Protein 6EOA (pdb70)

Foldseek 3Di:
DLAAEEEEEEEQFLQLLCVLLLQLLQLLPDRYHYEYEYEPNSCVNDDLVSNLVSNCVSVVHDDDDDDCSNPHDHDWQVVQPVVDDGVLVVVQVRHQEYEYVAQELVNLVCLLVLNQPISVSVNLNPHDPNYAYEYWFAYQLVSCVDPVNVVSVCSCCPVVVHHYPAAPDVGHHTDPSVVVNVVVVVVSVVVSD

Sequence (193 aa):
DGIFRVVLITSGSVASIKAPDIVGALVKSPNIDVQVVATKASTYFYSQEDVDNSVRSALNLPDGQTGEHFGVRVWTDEDEWSGEPILHIELRRWADLVVIAPCSADLLAKIAGGICDSLATSLLRALGPSTPVIVCPAMNTYMYQHRLTTRHLAVVQEDLGYLVSGPQGGPGKMTDWRDIVSLIEGFATMHQD

InterPro domains:
  IPR003382 Flavoprotein [PF02441] (36-229)
  IPR036551 Flavin prenyltransferase-like [G3DSA:3.40.50.1950] (20-240)
  IPR036551 Flavin prenyltransferase-like [SSF52507] (35-233)

Structure (mmCIF, N/CA/C/O backbone):
data_6EOA
#
_entry.id   6EOA
#
_cell.length_a   88.194
_cell.length_b   88.194
_cell.length_c   165.774
_cell.angle_alpha   90.00
_cell.angle_beta   90.00
_cell.angle_gamma   120.00
#
_symmetry.space_group_name_H-M   'H 3 2'
#
loop_
_entity.id
_entity.type
_entity.pdbx_description
1 polymer 'Phosphopantothenoylcysteine decarboxylase'
2 non-polymer 'FLAVIN MONONUCLEOTIDE'
3 water water
#
loop_
_atom_site.group_PDB
_atom_site.id
_atom_site.type_symbol
_atom_site.label_atom_id
_atom_site.label_alt_id
_atom_site.label_comp_id
_atom_site.label_asym_id
_atom_site.label_entity_id
_atom_site.label_seq_id
_atom_site.pdbx_PDB_ins_code
_atom_site.Cartn_x
_atom_site.Cartn_y
_atom_site.Cartn_z
_atom_site.occupancy
_atom_site.B_iso_or_equiv
_atom_site.auth_seq_id
_atom_site.auth_comp_id
_atom_site.auth_asym_id
_atom_site.auth_atom_id
_atom_site.pdbx_PDB_model_num
ATOM 1 N N . ASP A 1 32 ? -20.396 -7.079 11.955 1.00 108.80 32 ASP A N 1
ATOM 2 C CA . ASP A 1 32 ? -21.498 -6.746 12.851 1.00 106.16 32 ASP A CA 1
ATOM 3 C C . ASP A 1 32 ? -22.830 -7.177 12.236 1.00 104.99 32 ASP A C 1
ATOM 4 O O . ASP A 1 32 ? -23.262 -6.629 11.222 1.00 104.63 32 ASP A O 1
ATOM 9 N N . GLY A 1 33 ? -23.477 -8.161 12.856 1.00 104.10 33 GLY A N 1
ATOM 10 C CA . GLY A 1 33 ? -24.715 -8.711 12.331 1.00 101.76 33 GLY A CA 1
ATOM 11 C C . GLY A 1 33 ? -25.966 -8.124 12.960 1.00 96.15 33 GLY A C 1
ATOM 12 O O . GLY A 1 33 ? -26.960 -8.824 13.160 1.00 97.66 33 GLY A O 1
ATOM 13 N N . ILE A 1 34 ? -25.925 -6.834 13.269 1.00 88.26 34 ILE A N 1
ATOM 14 C CA . ILE A 1 34 ? -27.058 -6.179 13.912 1.00 81.45 34 ILE A CA 1
ATOM 15 C C . ILE A 1 34 ? -27.664 -5.104 13.017 1.00 78.93 34 ILE A C 1
ATOM 16 O O . ILE A 1 34 ? -26.951 -4.270 12.458 1.00 78.30 34 ILE A O 1
ATOM 21 N N . PHE A 1 35 ? -28.986 -5.146 12.875 1.00 77.03 35 PHE A N 1
ATOM 22 C CA . PHE A 1 35 ? -29.720 -4.145 12.112 1.00 74.62 35 PHE A CA 1
ATOM 23 C C . PHE A 1 35 ? -30.364 -3.161 13.073 1.00 72.66 35 PHE A C 1
ATOM 24 O O . PHE A 1 35 ? -31.045 -3.564 14.016 1.00 71.85 35 PHE A O 1
ATOM 32 N N . ARG A 1 36 ? -30.149 -1.872 12.835 1.00 70.74 36 ARG A N 1
ATOM 33 C CA . ARG A 1 36 ? -30.563 -0.849 13.787 1.00 69.49 36 ARG A CA 1
ATOM 34 C C . ARG A 1 36 ? -31.678 0.034 13.235 1.00 69.36 36 ARG A C 1
ATOM 35 O O . ARG A 1 36 ? -31.517 0.701 12.211 1.00 67.46 36 ARG A O 1
ATOM 43 N N . VAL A 1 37 ? -32.812 0.022 13.929 1.00 66.41 37 VAL A N 1
ATOM 44 C CA . VAL A 1 37 ? -33.988 0.765 13.505 1.00 65.16 37 VAL A CA 1
ATOM 45 C C . VAL A 1 37 ? -34.318 1.861 14.500 1.00 61.89 37 VAL A C 1
ATOM 46 O O . VAL A 1 37 ? -34.406 1.611 15.700 1.00 59.02 37 VAL A O 1
ATOM 50 N N . VAL A 1 38 ? -34.489 3.078 13.998 1.00 61.41 38 VAL A N 1
ATOM 51 C CA . VAL A 1 38 ? -35.046 4.150 14.804 1.00 58.45 38 VAL A CA 1
ATOM 52 C C . VAL A 1 38 ? -36.528 4.290 14.485 1.00 60.03 38 VAL A C 1
ATOM 53 O O . VAL A 1 38 ? -36.908 4.533 13.339 1.00 63.26 38 VAL A O 1
ATOM 57 N N . LEU A 1 39 ? -37.367 4.115 15.498 1.00 58.93 39 LEU A N 1
ATOM 58 C CA . LEU A 1 39 ? -38.801 4.303 15.326 1.00 57.37 39 LEU A CA 1
ATOM 59 C C . LEU A 1 39 ? -39.211 5.708 15.762 1.00 57.86 39 LEU A C 1
ATOM 60 O O . LEU A 1 39 ? -39.007 6.091 16.912 1.00 56.28 39 LEU A O 1
ATOM 65 N N . ILE A 1 40 ? -39.768 6.482 14.836 1.00 57.12 40 ILE A N 1
ATOM 66 C CA . ILE A 1 40 ? -40.309 7.789 15.181 1.00 54.28 40 ILE A CA 1
ATOM 67 C C . ILE A 1 40 ? -41.819 7.685 15.311 1.00 56.03 40 ILE A C 1
ATOM 68 O O . ILE A 1 40 ? -42.504 7.274 14.373 1.00 58.08 40 ILE A O 1
ATOM 73 N N . THR A 1 41 ? -42.331 8.035 16.487 1.00 57.28 41 THR A N 1
ATOM 74 C CA . THR A 1 41 ? -43.768 8.014 16.739 1.00 57.84 41 THR A CA 1
ATOM 75 C C . THR A 1 41 ? -44.270 9.442 16.886 1.00 57.37 41 THR A C 1
ATOM 76 O O . THR A 1 41 ? -43.649 10.255 17.571 1.00 57.12 41 THR A O 1
ATOM 80 N N . SER A 1 42 ? -45.383 9.753 16.228 1.00 55.41 42 SER A N 1
ATOM 81 C CA . SER A 1 42 ? -45.931 11.104 16.268 1.00 55.70 42 SER A CA 1
ATOM 82 C C . SER A 1 42 ? -47.349 11.106 16.835 1.00 55.11 42 SER A C 1
ATOM 83 O O . SER A 1 42 ? -47.870 10.063 17.231 1.00 55.88 42 SER A O 1
ATOM 86 N N . GLY A 1 43 ? -47.965 12.283 16.870 1.00 53.44 43 GLY A N 1
ATOM 87 C CA . GLY A 1 43 ? -49.230 12.468 17.559 1.00 54.90 43 GLY A CA 1
ATOM 88 C C . GLY A 1 43 ? -50.473 11.944 16.867 1.00 59.49 43 GLY A C 1
ATOM 89 O O . GLY A 1 43 ? -51.451 12.673 16.697 1.00 63.53 43 GLY A O 1
ATOM 90 N N . SER A 1 44 ? -50.438 10.677 16.473 1.00 64.31 44 SER A N 1
ATOM 91 C CA . SER A 1 44 ? -51.620 10.002 15.957 1.00 65.62 44 SER A CA 1
ATOM 92 C C . SER A 1 44 ? -52.097 8.963 16.967 1.00 64.56 44 SER A C 1
ATOM 93 O O . SER A 1 44 ? -51.313 8.496 17.796 1.00 60.87 44 SER A O 1
ATOM 96 N N . VAL A 1 45 ? -53.374 8.594 16.901 1.00 68.46 45 VAL A N 1
ATOM 97 C CA . VAL A 1 45 ? -53.916 7.601 17.825 1.00 68.27 45 VAL A CA 1
ATOM 98 C C . VAL A 1 45 ? -53.222 6.258 17.631 1.00 66.95 45 VAL A C 1
ATOM 99 O O . VAL A 1 45 ? -53.170 5.433 18.545 1.00 67.57 45 VAL A O 1
ATOM 103 N N . ALA A 1 46 ? -52.663 6.057 16.442 1.00 66.20 46 ALA A N 1
ATOM 104 C CA . ALA A 1 46 ? -51.986 4.809 16.114 1.00 67.08 46 ALA A CA 1
ATOM 105 C C . ALA A 1 46 ? -50.703 4.628 16.933 1.00 65.44 46 ALA A C 1
ATOM 106 O O . ALA A 1 46 ? -50.109 3.548 16.930 1.00 65.06 46 ALA A O 1
ATOM 108 N N . SER A 1 47 ? -50.287 5.677 17.644 1.00 61.23 47 SER A N 1
ATOM 109 C CA . SER A 1 47 ? -49.131 5.593 18.537 1.00 59.73 47 SER A CA 1
ATOM 110 C C . SER A 1 47 ? -49.359 4.590 19.668 1.00 61.93 47 SER A C 1
ATOM 111 O O . SER A 1 47 ? -48.412 4.166 20.328 1.00 60.44 47 SER A O 1
ATOM 114 N N . ILE A 1 48 ? -50.618 4.228 19.896 1.00 61.95 48 ILE A N 1
ATOM 115 C CA . ILE A 1 48 ? -50.965 3.210 20.882 1.00 62.18 48 ILE A CA 1
ATOM 116 C C . ILE A 1 48 ? -50.318 1.866 20.520 1.00 64.04 48 ILE A C 1
ATOM 117 O O . ILE A 1 48 ? -49.992 1.061 21.396 1.00 64.88 48 ILE A O 1
ATOM 122 N N . LYS A 1 49 ? -50.106 1.643 19.227 1.00 63.31 49 LYS A N 1
ATOM 123 C CA . LYS A 1 49 ? -49.484 0.409 18.754 1.00 64.20 49 LYS A CA 1
ATOM 124 C C . LYS A 1 49 ? -47.955 0.476 18.710 1.00 62.66 49 LYS A C 1
ATOM 125 O O . LYS A 1 49 ? -47.298 -0.503 18.352 1.00 65.92 49 LYS A O 1
ATOM 131 N N . ALA A 1 50 ? -47.391 1.626 19.067 1.00 58.83 50 ALA A N 1
ATOM 132 C CA . ALA A 1 50 ? -45.934 1.776 19.111 1.00 55.38 50 ALA A CA 1
ATOM 133 C C . ALA A 1 50 ? -45.263 0.782 20.075 1.00 57.40 50 ALA A C 1
ATOM 134 O O . ALA A 1 50 ? -44.224 0.211 19.733 1.00 60.56 50 ALA A O 1
ATOM 136 N N . PRO A 1 51 ? -45.842 0.563 21.278 1.00 55.11 51 PRO A N 1
ATOM 137 C CA . PRO A 1 51 ? -45.249 -0.469 22.140 1.00 57.28 51 PRO A CA 1
ATOM 138 C C . PRO A 1 51 ? -45.269 -1.882 21.541 1.00 60.40 51 PRO A C 1
ATOM 139 O O . PRO A 1 51 ? -44.344 -2.651 21.803 1.00 61.26 51 PRO A O 1
ATOM 143 N N . ASP A 1 52 ? -46.293 -2.217 20.759 1.00 61.61 52 ASP A N 1
ATOM 144 C CA . ASP A 1 52 ? -46.361 -3.532 20.120 1.00 66.60 52 ASP A CA 1
ATOM 145 C C . ASP A 1 52 ? -45.260 -3.700 19.074 1.00 66.86 52 ASP A C 1
ATOM 146 O O . ASP A 1 52 ? -44.699 -4.786 18.912 1.00 69.85 52 ASP A O 1
ATOM 151 N N . ILE A 1 53 ? -44.963 -2.619 18.361 1.00 65.14 53 ILE A N 1
ATOM 152 C CA . ILE A 1 53 ? -43.902 -2.620 17.362 1.00 63.60 53 ILE A CA 1
ATOM 153 C C . ILE A 1 53 ? -42.541 -2.810 18.026 1.00 62.60 53 ILE A C 1
ATOM 154 O O . ILE A 1 53 ? -41.746 -3.653 17.607 1.00 65.53 53 ILE A O 1
ATOM 159 N N . VAL A 1 54 ? -42.287 -2.029 19.071 1.00 60.69 54 VAL A N 1
ATOM 160 C CA . VAL A 1 54 ? -41.027 -2.102 19.798 1.00 60.44 54 VAL A CA 1
ATOM 161 C C . VAL A 1 54 ? -40.818 -3.494 20.387 1.00 63.97 54 VAL A C 1
ATOM 162 O O . VAL A 1 54 ? -39.725 -4.056 20.301 1.00 64.99 54 VAL A O 1
ATOM 166 N N . GLY A 1 55 ? -41.878 -4.050 20.966 1.00 63.05 55 GLY A N 1
ATOM 167 C CA . GLY A 1 55 ? -41.823 -5.383 21.533 1.00 65.46 55 GLY A CA 1
ATOM 168 C C . GLY A 1 55 ? -41.459 -6.417 20.489 1.00 68.31 55 GLY A C 1
ATOM 169 O O . GLY A 1 55 ? -40.691 -7.339 20.762 1.00 69.48 55 GLY A O 1
ATOM 170 N N . ALA A 1 56 ? -42.000 -6.255 19.284 1.00 70.36 56 ALA A N 1
ATOM 171 C CA . ALA A 1 56 ? -41.734 -7.187 18.189 1.00 72.94 56 ALA A CA 1
ATOM 172 C C . ALA A 1 56 ? -40.313 -7.044 17.650 1.00 71.28 56 ALA A C 1
ATOM 173 O O . ALA A 1 56 ? -39.686 -8.030 17.265 1.00 73.58 56 ALA A O 1
ATOM 175 N N . LEU A 1 57 ? -39.814 -5.812 17.610 1.00 65.98 57 LEU A N 1
ATOM 176 C CA . LEU A 1 57 ? -38.467 -5.558 17.117 1.00 66.43 57 LEU A CA 1
ATOM 177 C C . LEU A 1 57 ? -37.412 -6.035 18.111 1.00 66.22 57 LEU A C 1
ATOM 178 O O . LEU A 1 57 ? -36.374 -6.556 17.710 1.00 68.14 57 LEU A O 1
ATOM 183 N N . VAL A 1 58 ? -37.678 -5.859 19.405 1.00 66.51 58 VAL A N 1
ATOM 184 C CA . VAL A 1 58 ? -36.775 -6.355 20.444 1.00 67.59 58 VAL A CA 1
ATOM 185 C C . VAL A 1 58 ? -36.614 -7.870 20.344 1.00 69.91 58 VAL A C 1
ATOM 186 O O . VAL A 1 58 ? -35.494 -8.388 20.317 1.00 68.45 58 VAL A O 1
ATOM 190 N N . LYS A 1 59 ? -37.742 -8.571 20.276 1.00 72.03 59 LYS A N 1
ATOM 191 C CA . LYS A 1 59 ? -37.754 -10.029 20.223 1.00 76.58 59 LYS A CA 1
ATOM 192 C C . LYS A 1 59 ? -37.059 -10.555 18.971 1.00 78.25 59 LYS A C 1
ATOM 193 O O . LYS A 1 59 ? -36.481 -11.643 18.987 1.00 79.82 59 LYS A O 1
ATOM 199 N N . SER A 1 60 ? -37.121 -9.781 17.889 1.00 77.96 60 SER A N 1
ATOM 200 C CA . SER A 1 60 ? -36.457 -10.154 16.645 1.00 79.05 60 SER A CA 1
ATOM 201 C C . SER A 1 60 ? -34.952 -10.247 16.880 1.00 79.46 60 SER A C 1
ATOM 202 O O . SER A 1 60 ? -34.337 -9.294 17.351 1.00 77.14 60 SER A O 1
ATOM 205 N N . PRO A 1 61 ? -34.360 -11.406 16.553 1.00 83.86 61 PRO A N 1
ATOM 206 C CA . PRO A 1 61 ? -32.991 -11.793 16.929 1.00 85.58 61 PRO A CA 1
ATOM 207 C C . PRO A 1 61 ? -31.876 -10.793 16.582 1.00 83.18 61 PRO A C 1
ATOM 208 O O . PRO A 1 61 ? -31.070 -10.484 17.461 1.00 82.31 61 PRO A O 1
ATOM 212 N N . ASN A 1 62 ? -31.817 -10.309 15.344 1.00 82.31 62 ASN A N 1
ATOM 213 C CA . ASN A 1 62 ? -30.699 -9.465 14.916 1.00 80.97 62 ASN A CA 1
ATOM 214 C C . ASN A 1 62 ? -31.090 -8.017 14.656 1.00 78.55 62 ASN A C 1
ATOM 215 O O . ASN A 1 62 ? -30.485 -7.343 13.821 1.00 79.88 62 ASN A O 1
ATOM 220 N N . ILE A 1 63 ? -32.101 -7.543 15.375 1.00 72.41 63 ILE A N 1
ATOM 221 C CA . ILE A 1 63 ? -32.579 -6.179 15.211 1.00 67.73 63 ILE A CA 1
ATOM 222 C C . ILE A 1 63 ? -32.614 -5.454 16.550 1.00 66.24 63 ILE A C 1
ATOM 223 O O . ILE A 1 63 ? -33.127 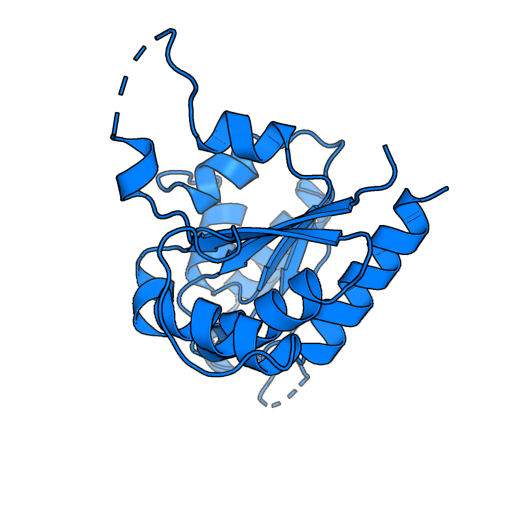-5.983 17.538 1.00 64.06 63 ILE A O 1
ATOM 228 N N . ASP A 1 64 ? -32.059 -4.246 16.578 1.00 64.64 64 ASP A N 1
ATOM 229 C CA . ASP A 1 64 ? -32.188 -3.365 17.734 1.00 63.99 64 ASP A CA 1
ATOM 230 C C . ASP A 1 64 ? -33.057 -2.170 17.372 1.00 65.22 64 ASP A C 1
ATOM 231 O O . ASP A 1 64 ? -33.119 -1.766 16.210 1.00 64.95 64 ASP A O 1
ATOM 236 N N . VAL A 1 65 ? -33.729 -1.603 18.367 1.00 65.62 65 VAL A N 1
ATOM 237 C CA . VAL A 1 65 ? -34.619 -0.482 18.115 1.00 63.59 65 VAL A CA 1
ATOM 238 C C . VAL A 1 65 ? -34.411 0.648 19.116 1.00 61.79 65 VAL A C 1
ATOM 239 O O . VAL A 1 65 ? -34.244 0.418 20.315 1.00 61.22 65 VAL A O 1
ATOM 243 N N . GLN A 1 66 ? -34.387 1.872 18.601 1.00 58.45 66 GLN A N 1
ATOM 244 C CA . GLN A 1 66 ? -34.449 3.055 19.440 1.00 59.33 66 GLN A CA 1
ATOM 245 C C . GLN A 1 66 ? -35.685 3.854 19.045 1.00 57.18 66 GLN A C 1
ATOM 246 O O . GLN A 1 66 ? -36.103 3.834 17.887 1.00 56.80 66 GLN A O 1
ATOM 252 N N . VAL A 1 67 ? -36.276 4.546 20.010 1.00 55.04 67 VAL A N 1
ATOM 253 C CA . VAL A 1 67 ? -37.547 5.219 19.784 1.00 53.91 67 VAL A CA 1
ATOM 254 C C . VAL A 1 67 ? -37.440 6.729 19.965 1.00 54.84 67 VAL A C 1
ATOM 255 O O . VAL A 1 67 ? -36.897 7.206 20.961 1.00 55.45 67 VAL A O 1
ATOM 259 N N . VAL A 1 68 ? -37.962 7.471 18.994 1.00 54.25 68 VAL A N 1
ATOM 260 C CA . VAL A 1 68 ? -38.085 8.920 19.108 1.00 51.94 68 VAL A CA 1
ATOM 261 C C . VAL A 1 68 ? -39.553 9.313 19.137 1.00 51.60 68 VAL A C 1
ATOM 262 O O . VAL A 1 68 ? -40.302 9.013 18.208 1.00 55.83 68 VAL A O 1
ATOM 266 N N . ALA A 1 69 ? -39.967 9.975 20.210 1.00 52.42 69 ALA A N 1
ATOM 267 C CA . ALA A 1 69 ? -41.362 10.356 20.370 1.00 51.12 69 ALA A CA 1
ATOM 268 C C . ALA A 1 69 ? -41.526 11.866 20.303 1.00 52.19 69 ALA A C 1
ATOM 269 O O . ALA A 1 69 ? -40.851 12.602 21.015 1.00 53.60 69 ALA A O 1
ATOM 271 N N . THR A 1 70 ? -42.417 12.326 19.434 1.00 51.85 70 THR A N 1
ATOM 272 C CA . THR A 1 70 ? -42.807 13.724 19.445 1.00 52.94 70 THR A CA 1
ATOM 273 C C . THR A 1 70 ? -43.612 13.955 20.716 1.00 56.68 70 THR A C 1
ATOM 274 O O . THR A 1 70 ? -44.083 12.993 21.332 1.00 58.19 70 THR A O 1
ATOM 278 N N . LYS A 1 71 ? -43.766 15.210 21.124 1.00 54.71 71 LYS A N 1
ATOM 279 C CA . LYS A 1 71 ? -44.460 15.486 22.378 1.00 55.31 71 LYS A CA 1
ATOM 280 C C . LYS A 1 71 ? -45.891 14.957 22.341 1.00 52.74 71 LYS A C 1
ATOM 281 O O . LYS A 1 71 ? -46.374 14.386 23.314 1.00 54.10 71 LYS A O 1
ATOM 287 N N . ALA A 1 72 ? -46.559 15.143 21.210 1.00 50.03 72 ALA A N 1
ATOM 288 C CA . ALA A 1 72 ? -47.935 14.686 21.056 1.00 54.45 72 ALA A CA 1
ATOM 289 C C . ALA A 1 72 ? -48.063 13.162 21.179 1.00 52.16 72 ALA A C 1
ATOM 290 O O . ALA A 1 72 ? -49.044 12.665 21.724 1.00 52.03 72 ALA A O 1
ATOM 292 N N . SER A 1 73 ? -47.075 12.424 20.677 1.00 49.83 73 SER A N 1
ATOM 293 C CA . SER A 1 73 ? -47.150 10.967 20.693 1.00 53.14 73 SER A CA 1
ATOM 294 C C . SER A 1 73 ? -47.050 10.422 22.111 1.00 53.11 73 SER A C 1
ATOM 295 O O . SER A 1 73 ? -47.545 9.330 22.402 1.00 52.78 73 SER A O 1
ATOM 298 N N . THR A 1 74 ? -46.420 11.188 22.998 1.00 50.11 74 THR A N 1
ATOM 299 C CA . THR A 1 74 ? -46.255 10.759 24.384 1.00 52.97 74 THR A CA 1
ATOM 300 C C . THR A 1 74 ? -47.581 10.747 25.140 1.00 54.94 74 THR A C 1
ATOM 301 O O . THR A 1 74 ? -47.664 10.217 26.245 1.00 58.10 74 THR A O 1
ATOM 305 N N . TYR A 1 75 ? -48.613 11.343 24.547 1.00 56.05 75 TYR A N 1
ATOM 306 C CA . TYR A 1 75 ? -49.953 11.309 25.125 1.00 59.29 75 TYR A CA 1
ATOM 307 C C . TYR A 1 75 ? -50.644 9.968 24.896 1.00 64.20 75 TYR A C 1
ATOM 308 O O . TYR A 1 75 ? -51.618 9.647 25.573 1.00 68.17 75 TYR A O 1
ATOM 317 N N . PHE A 1 76 ? -50.147 9.188 23.940 1.00 63.78 76 PHE A N 1
ATOM 318 C CA . PHE A 1 76 ? -50.828 7.957 23.554 1.00 61.81 76 PHE A CA 1
ATOM 319 C C . PHE A 1 76 ? -50.172 6.714 24.150 1.00 64.41 76 PHE A C 1
ATOM 320 O O . PHE A 1 76 ? -50.770 5.638 24.156 1.00 65.52 76 PHE A O 1
ATOM 328 N N . TYR A 1 77 ? -48.950 6.860 24.657 1.00 62.04 77 TYR A N 1
ATOM 329 C CA . TYR A 1 77 ? -48.263 5.750 25.315 1.00 58.60 77 TYR A CA 1
ATOM 330 C C . TYR A 1 77 ? -47.121 6.242 26.200 1.00 60.16 77 TYR A C 1
ATOM 331 O O . TYR A 1 77 ? -46.611 7.349 26.021 1.00 58.01 77 TYR A O 1
ATOM 340 N N . SER A 1 78 ? -46.729 5.408 27.156 1.00 60.88 78 SER A N 1
ATOM 341 C CA . SER A 1 78 ? -45.658 5.741 28.088 1.00 59.97 78 SER A CA 1
ATOM 342 C C . SER A 1 78 ? -44.475 4.789 27.944 1.00 60.31 78 SER A C 1
ATOM 343 O O . SER A 1 78 ? -44.544 3.800 27.211 1.00 62.09 78 SER A O 1
ATOM 346 N N . GLN A 1 79 ? -43.392 5.088 28.652 1.00 61.12 79 GLN A N 1
ATOM 347 C CA . GLN A 1 79 ? -42.213 4.234 28.643 1.00 63.33 79 GLN A CA 1
ATOM 348 C C . GLN A 1 79 ? -42.552 2.863 29.214 1.00 64.23 79 GLN A C 1
ATOM 349 O O . GLN A 1 79 ? -42.029 1.840 28.774 1.00 63.40 79 GLN A O 1
ATOM 355 N N . GLU A 1 80 ? -43.452 2.850 30.188 1.00 67.22 80 GLU A N 1
ATOM 356 C CA . GLU A 1 80 ? -43.788 1.612 30.866 1.00 75.52 80 GLU A CA 1
ATOM 357 C C . GLU A 1 80 ? -44.688 0.735 30.006 1.00 73.86 80 GLU A C 1
ATOM 358 O O . GLU A 1 80 ? -44.670 -0.489 30.136 1.00 79.06 80 GLU A O 1
ATOM 364 N N . ASP A 1 81 ? -45.463 1.358 29.123 1.00 67.39 81 ASP A N 1
ATOM 365 C CA . ASP A 1 81 ? -46.225 0.610 28.128 1.00 64.87 81 ASP A CA 1
ATOM 366 C C . ASP A 1 81 ? -45.260 -0.188 27.260 1.00 62.69 81 ASP A C 1
ATOM 367 O O . ASP A 1 81 ? -45.482 -1.368 26.988 1.00 61.27 81 ASP A O 1
ATOM 372 N N . VAL A 1 82 ? -44.185 0.470 26.833 1.00 62.23 82 VAL A N 1
ATOM 373 C CA . VAL A 1 82 ? -43.143 -0.180 26.044 1.00 60.55 82 VAL A CA 1
ATOM 374 C C . VAL A 1 82 ? -42.491 -1.316 26.833 1.00 61.38 82 VAL A C 1
ATOM 375 O O . VAL A 1 82 ? -42.338 -2.427 26.325 1.00 62.58 82 VAL A O 1
ATOM 379 N N . ASP A 1 83 ? -42.120 -1.032 28.078 1.00 61.27 83 ASP A N 1
ATOM 380 C CA . ASP A 1 83 ? -41.504 -2.033 28.946 1.00 65.70 83 ASP A CA 1
ATOM 381 C C . ASP A 1 83 ? -42.423 -3.231 29.180 1.00 65.17 83 ASP A C 1
ATOM 382 O O . ASP A 1 83 ? -41.983 -4.382 29.098 1.00 64.69 83 ASP A O 1
ATOM 387 N N . ASN A 1 84 ? -43.694 -2.962 29.474 1.00 64.89 84 ASN A N 1
ATOM 388 C CA . ASN A 1 84 ? -44.690 -4.027 29.605 1.00 67.67 84 ASN A CA 1
ATOM 389 C C . ASN A 1 84 ? -44.777 -4.838 28.320 1.00 65.75 84 ASN A C 1
ATOM 390 O O . ASN A 1 84 ? -44.912 -6.061 28.345 1.00 66.15 84 ASN A O 1
ATOM 395 N N . SER A 1 85 ? -44.684 -4.137 27.195 1.00 62.33 85 SER A N 1
ATOM 396 C CA . SER A 1 85 ? -44.813 -4.758 25.886 1.00 66.16 85 SER A CA 1
ATOM 397 C C . SER A 1 85 ? -43.594 -5.615 25.544 1.00 66.46 85 SER A C 1
ATOM 398 O O . SER A 1 85 ? -43.715 -6.642 24.871 1.00 68.50 85 SER A O 1
ATOM 401 N N . VAL A 1 86 ? -42.423 -5.195 26.015 1.00 64.25 86 VAL A N 1
ATOM 402 C CA . VAL A 1 86 ? -41.204 -5.972 25.817 1.00 62.96 86 VAL A CA 1
ATOM 403 C C . VAL A 1 86 ? -41.261 -7.270 26.625 1.00 67.69 86 VAL A C 1
ATOM 404 O O . VAL A 1 86 ? -40.969 -8.352 26.105 1.00 72.13 86 VAL A O 1
ATOM 408 N N . ARG A 1 87 ? -41.650 -7.163 27.893 1.00 68.79 87 ARG A N 1
ATOM 409 C CA . ARG A 1 87 ? -41.791 -8.340 28.749 1.00 72.12 87 ARG A CA 1
ATOM 410 C C . ARG A 1 87 ? -42.805 -9.321 28.182 1.00 75.30 87 ARG A C 1
ATOM 411 O O . ARG A 1 87 ? -42.603 -10.534 28.223 1.00 76.15 87 ARG A O 1
ATOM 419 N N . SER A 1 88 ? -43.900 -8.782 27.661 1.00 76.59 88 SER A N 1
ATOM 420 C CA . SER A 1 88 ? -44.951 -9.595 27.066 1.00 77.98 88 SER A CA 1
ATOM 421 C C . SER A 1 88 ? -44.423 -10.393 25.878 1.00 77.78 88 SER A C 1
ATOM 422 O O . SER A 1 88 ? -44.718 -11.579 25.733 1.00 81.56 88 SER A O 1
ATOM 425 N N . ALA A 1 89 ? -43.632 -9.736 25.036 1.00 74.54 89 ALA A N 1
ATOM 426 C CA . ALA A 1 89 ? -43.079 -10.370 23.845 1.00 72.56 89 ALA A CA 1
ATOM 427 C C . ALA A 1 89 ? -41.955 -11.346 24.189 1.00 76.99 89 ALA A C 1
ATOM 428 O O . ALA A 1 89 ? -41.746 -12.331 23.481 1.00 80.28 89 ALA A O 1
ATOM 430 N N . LEU A 1 90 ? -41.239 -11.076 25.276 1.00 77.37 90 LEU A N 1
ATOM 431 C CA . LEU A 1 90 ? -40.109 -11.917 25.668 1.00 78.03 90 LEU A CA 1
ATOM 432 C C . LEU A 1 90 ? -40.481 -12.942 26.736 1.00 81.92 90 LEU A C 1
ATOM 433 O O . LEU A 1 90 ? -39.603 -13.580 27.320 1.00 82.55 90 LEU A O 1
ATOM 438 N N . ASN A 1 91 ? -41.781 -13.092 26.986 1.00 84.78 91 ASN A N 1
ATOM 439 C CA . ASN A 1 91 ? -42.294 -14.042 27.975 1.00 88.80 91 ASN A CA 1
ATOM 440 C C . ASN A 1 91 ? -41.724 -13.828 29.376 1.00 88.88 91 ASN A C 1
ATOM 441 O O . ASN A 1 91 ? -41.624 -14.769 30.163 1.00 91.24 91 ASN A O 1
ATOM 446 N N . LEU A 1 92 ? -41.347 -12.592 29.682 1.00 87.44 92 LEU A N 1
ATOM 447 C CA . LEU A 1 92 ? -40.840 -12.263 31.008 1.00 88.85 92 LEU A CA 1
ATOM 448 C C . LEU A 1 92 ? -42.000 -11.984 31.958 1.00 93.22 92 LEU A C 1
ATOM 449 O O . LEU A 1 92 ? -43.037 -11.467 31.538 1.00 91.28 92 LEU A O 1
ATOM 454 N N . PRO A 1 93 ? -41.833 -12.333 33.243 1.00 99.31 93 PRO A N 1
ATOM 455 C CA . PRO A 1 93 ? -42.839 -11.973 34.245 1.00 102.32 93 PRO A CA 1
ATOM 456 C C . PRO A 1 93 ? -42.809 -10.475 34.510 1.00 101.87 93 PRO A C 1
ATOM 457 O O . PRO A 1 93 ? -41.820 -9.825 34.172 1.00 100.82 93 PRO A O 1
ATOM 461 N N . ASP A 1 94 ? -43.871 -9.930 35.093 1.00 103.74 94 ASP A N 1
ATOM 462 C CA . ASP A 1 94 ? -43.901 -8.499 35.355 1.00 105.10 94 ASP A CA 1
ATOM 463 C C . ASP A 1 94 ? -42.912 -8.140 36.460 1.00 102.83 94 ASP A C 1
ATOM 464 O O . ASP A 1 94 ? -42.495 -8.989 37.253 1.00 104.61 94 ASP A O 1
ATOM 469 N N . GLY A 1 95 ? -42.549 -6.866 36.490 1.00 97.96 95 GLY A N 1
ATOM 470 C CA . GLY A 1 95 ? -41.539 -6.339 37.383 1.00 95.20 95 GLY A CA 1
ATOM 471 C C . GLY A 1 95 ? -41.221 -4.970 36.829 1.00 90.64 95 GLY A C 1
ATOM 472 O O . GLY A 1 95 ? -41.964 -4.470 35.987 1.00 87.80 95 GLY A O 1
ATOM 473 N N . GLN A 1 96 ? -40.136 -4.349 37.269 1.00 91.44 96 GLN A N 1
ATOM 474 C CA . GLN A 1 96 ? -39.829 -3.033 36.735 1.00 92.39 96 GLN A CA 1
ATOM 475 C C . GLN A 1 96 ? -38.353 -2.755 36.515 1.00 92.27 96 GLN A C 1
ATOM 476 O O . GLN A 1 96 ? -37.478 -3.229 37.241 1.00 94.68 96 GLN A O 1
ATOM 482 N N . THR A 1 97 ? -38.122 -1.967 35.472 1.00 91.04 97 THR A N 1
ATOM 483 C CA . THR A 1 97 ? -36.815 -1.492 35.052 1.00 92.99 97 THR A CA 1
ATOM 484 C C . THR A 1 97 ? -37.112 -0.145 34.372 1.00 93.30 97 THR A C 1
ATOM 485 O O . THR A 1 97 ? -38.181 0.018 33.783 1.00 93.87 97 THR A O 1
ATOM 489 N N . GLY A 1 98 ? -36.219 0.837 34.460 1.00 94.25 98 GLY A N 1
ATOM 490 C CA . GLY A 1 98 ? -34.887 0.688 35.002 1.00 93.02 98 GLY A CA 1
ATOM 491 C C . GLY A 1 98 ? -34.132 1.044 33.737 1.00 89.71 98 GLY A C 1
ATOM 492 O O . GLY A 1 98 ? -34.092 2.208 33.330 1.00 88.32 98 GLY A O 1
ATOM 493 N N . GLU A 1 99 ? -33.567 0.028 33.092 1.00 87.06 99 GLU A N 1
ATOM 494 C CA . GLU A 1 99 ? -32.731 0.241 31.918 1.00 83.32 99 GLU A CA 1
ATOM 495 C C . GLU A 1 99 ? -33.542 0.040 30.640 1.00 80.95 99 GLU A C 1
ATOM 496 O O . GLU A 1 99 ? -33.070 0.347 29.547 1.00 79.97 99 GLU A O 1
ATOM 502 N N . HIS A 1 100 ? -34.761 -0.477 30.796 1.00 80.07 100 HIS A N 1
ATOM 503 C CA . HIS A 1 100 ? -35.733 -0.615 29.705 1.00 74.00 100 HIS A CA 1
ATOM 504 C C . HIS A 1 100 ? -35.268 -1.553 28.580 1.00 70.17 100 HIS A C 1
ATOM 505 O O . HIS A 1 100 ? -35.672 -1.393 27.427 1.00 68.35 100 HIS A O 1
ATOM 512 N N . PHE A 1 101 ? -34.378 -2.485 28.920 1.00 72.53 101 PHE A N 1
ATOM 513 C CA . PHE A 1 101 ? -34.059 -3.673 28.103 1.00 75.90 101 PHE A CA 1
ATOM 514 C C . PHE A 1 101 ? -33.141 -3.666 26.844 1.00 95.26 101 PHE A C 1
ATOM 515 O O . PHE A 1 101 ? -33.079 -4.706 26.192 1.00 102.23 101 PHE A O 1
ATOM 523 N N . GLY A 1 102 ? -32.442 -2.599 26.447 1.00 88.30 102 GLY A N 1
ATOM 524 C CA . GLY A 1 102 ? -32.537 -1.243 26.936 1.00 82.43 102 GLY A CA 1
ATOM 525 C C . GLY A 1 102 ? -33.064 -0.501 25.724 1.00 78.30 102 GLY A C 1
A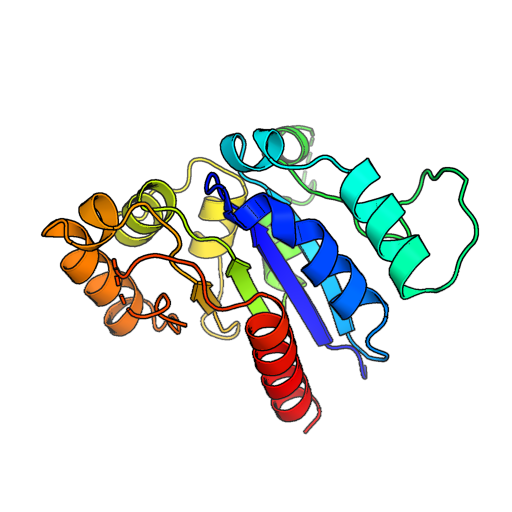TOM 526 O O . GLY A 1 102 ? -32.348 -0.302 24.742 1.00 77.44 102 GLY A O 1
ATOM 527 N N . VAL A 1 103 ? -34.335 -0.116 25.787 1.00 75.73 103 VAL A N 1
ATOM 528 C CA . VAL A 1 103 ? -34.973 0.629 24.711 1.00 74.89 103 VAL A CA 1
ATOM 529 C C . VAL A 1 103 ? -35.561 1.893 25.329 1.00 78.33 103 VAL A C 1
ATOM 530 O O . VAL A 1 103 ? -36.682 1.887 25.837 1.00 79.34 103 VAL A O 1
ATOM 534 N N . ARG A 1 104 ? -34.799 2.978 25.294 1.00 80.35 104 ARG A N 1
ATOM 535 C CA . ARG A 1 104 ? -35.281 4.232 25.846 1.00 80.59 104 ARG A CA 1
ATOM 536 C C . ARG A 1 104 ? -36.114 4.984 24.816 1.00 76.61 104 ARG A C 1
ATOM 537 O O . ARG A 1 104 ? -35.770 5.041 23.635 1.00 78.93 104 ARG A O 1
ATOM 545 N N . VAL A 1 105 ? -37.226 5.539 25.278 1.00 69.81 105 VAL A N 1
ATOM 546 C CA . VAL A 1 105 ? -38.037 6.422 24.461 1.00 63.69 105 VAL A CA 1
ATOM 547 C C . VAL A 1 105 ? -37.476 7.835 24.568 1.00 60.83 105 VAL A C 1
ATOM 548 O O . VAL A 1 105 ? -37.648 8.495 25.591 1.00 58.92 105 VAL A O 1
ATOM 552 N N . TRP A 1 106 ? -36.784 8.285 23.523 1.00 60.21 106 TRP A N 1
ATOM 553 C CA . TRP A 1 106 ? -36.181 9.617 23.515 1.00 57.33 106 TRP A CA 1
ATOM 554 C C . TRP A 1 106 ? -37.218 10.700 23.221 1.00 53.46 106 TRP A C 1
ATOM 555 O O . TRP A 1 106 ? -38.071 10.532 22.344 1.00 49.88 106 TRP A O 1
ATOM 566 N N . THR A 1 107 ? -37.128 11.812 23.947 1.00 51.24 107 THR A N 1
ATOM 567 C CA . THR A 1 107 ? -37.992 12.969 23.723 1.00 51.94 107 THR A CA 1
ATOM 568 C C . THR A 1 107 ? -37.156 14.230 23.468 1.00 55.30 107 THR A C 1
ATOM 569 O O . THR A 1 107 ? -35.929 14.199 23.596 1.00 54.20 107 THR A O 1
ATOM 573 N N . ASP A 1 108 ? -37.821 15.329 23.106 1.00 55.39 108 ASP A N 1
ATOM 574 C CA . ASP A 1 108 ? -37.142 16.602 22.848 1.00 56.85 108 ASP A CA 1
ATOM 575 C C . ASP A 1 108 ? -36.317 17.055 24.052 1.00 57.98 108 ASP A C 1
ATOM 576 O O . ASP A 1 108 ? -35.221 17.590 23.896 1.00 58.92 108 ASP A O 1
ATOM 581 N N . GLU A 1 109 ? -36.858 16.827 25.248 1.00 57.40 109 GLU A N 1
ATOM 582 C CA . GLU A 1 109 ? -36.213 17.226 26.497 1.00 62.82 109 GLU A CA 1
ATOM 583 C C . GLU A 1 109 ? -34.802 16.651 26.636 1.00 61.30 109 GLU A C 1
ATOM 584 O O . GLU A 1 109 ? -33.887 17.342 27.092 1.00 59.87 109 GLU A O 1
ATOM 590 N N . ASP A 1 110 ? -34.630 15.390 26.244 1.00 58.42 110 ASP A N 1
ATOM 591 C CA . ASP A 1 110 ? -33.339 14.714 26.381 1.00 60.12 110 ASP A CA 1
ATOM 592 C C . ASP A 1 110 ? -32.242 15.401 25.578 1.00 62.26 110 ASP A C 1
ATOM 593 O O . ASP A 1 110 ? -31.071 15.372 25.957 1.00 62.55 110 ASP A O 1
ATOM 598 N N . GLU A 1 111 ? -32.625 16.019 24.468 1.00 60.82 111 GLU A N 1
ATOM 599 C CA . GLU A 1 111 ? -31.651 16.601 23.558 1.00 66.69 111 GLU A CA 1
ATOM 600 C C . GLU A 1 111 ? -31.003 17.852 24.137 1.00 70.05 111 GLU A C 1
ATOM 601 O O . GLU A 1 111 ? -29.869 18.185 23.798 1.00 71.63 111 GLU A O 1
ATOM 607 N N . TRP A 1 112 ? -31.721 18.541 25.018 1.00 71.49 112 TRP A N 1
ATOM 608 C CA . TRP A 1 112 ? -31.221 19.787 25.589 1.00 73.62 112 TRP A CA 1
ATOM 609 C C . TRP A 1 112 ? -30.713 19.601 27.018 1.00 81.74 112 TRP A C 1
ATOM 610 O O . TRP A 1 112 ? -30.696 20.543 27.808 1.00 83.84 112 TRP A O 1
ATOM 621 N N . SER A 1 113 ? -30.291 18.377 27.329 1.00 89.69 113 SER A N 1
ATOM 622 C CA . SER A 1 113 ? -29.701 18.052 28.626 1.00 95.41 113 SER A CA 1
ATOM 623 C C . SER A 1 113 ? -28.402 17.261 28.457 1.00 96.35 113 SER A C 1
ATOM 624 O O . SER A 1 113 ? -27.359 17.818 28.114 1.00 96.36 113 SER A O 1
ATOM 627 N N . GLY A 1 119 ? -18.684 20.478 22.830 1.00 99.46 119 GLY A N 1
ATOM 628 C CA . GLY A 1 119 ? -17.905 19.277 22.587 1.00 103.44 119 GLY A CA 1
ATOM 629 C C . GLY A 1 119 ? -18.683 18.004 22.859 1.00 104.76 119 GLY A C 1
ATOM 630 O O . GLY A 1 119 ? -18.347 16.936 22.345 1.00 104.42 119 GLY A O 1
ATOM 631 N N . GLU A 1 120 ? -19.724 18.119 23.677 1.00 106.43 120 GLU A N 1
ATOM 632 C CA . GLU A 1 120 ? -20.583 16.984 23.996 1.00 107.15 120 GLU A CA 1
ATOM 633 C C . GLU A 1 120 ? -21.335 16.524 22.748 1.00 103.30 120 GLU A C 1
ATOM 634 O O . GLU A 1 120 ? -21.572 17.321 21.840 1.00 104.74 120 GLU A O 1
ATOM 640 N N . PRO A 1 121 ? -21.702 15.234 22.691 1.00 97.40 121 PRO A N 1
ATOM 641 C CA . PRO A 1 121 ? -22.426 14.734 21.517 1.00 92.61 121 PRO A CA 1
ATOM 642 C C . PRO A 1 121 ? -23.846 15.288 21.424 1.00 86.72 121 PRO A C 1
ATOM 643 O O . PRO A 1 121 ? -24.500 15.504 22.445 1.00 87.76 121 PRO A O 1
ATOM 647 N N . ILE A 1 122 ? -24.305 15.520 20.199 1.00 79.89 122 ILE A N 1
ATOM 648 C CA . ILE A 1 122 ? -25.665 15.981 19.954 1.00 73.41 122 ILE A CA 1
ATOM 649 C C . ILE A 1 122 ? -26.543 14.778 19.649 1.00 69.79 122 ILE A C 1
ATOM 650 O O . ILE A 1 122 ? -26.201 13.966 18.793 1.00 72.41 122 ILE A O 1
ATOM 655 N N . LEU A 1 123 ? -27.672 14.666 20.342 1.00 65.42 123 LEU A N 1
ATOM 656 C CA . LEU A 1 123 ? -28.478 13.447 20.296 1.00 62.38 123 LEU A CA 1
ATOM 657 C C . LEU A 1 123 ? -28.947 13.067 18.889 1.00 62.70 123 LEU A C 1
ATOM 658 O O . LEU A 1 123 ? -28.792 11.915 18.480 1.00 62.00 123 LEU A O 1
ATOM 663 N N . HIS A 1 124 ? -29.507 14.019 18.143 1.00 58.77 124 HIS A N 1
ATOM 664 C CA . HIS A 1 124 ? -30.057 13.686 16.829 1.00 59.74 124 HIS A CA 1
ATOM 665 C C . HIS A 1 124 ? -28.945 13.337 15.838 1.00 61.06 124 HIS A C 1
ATOM 666 O O . HIS A 1 124 ? -29.193 12.680 14.825 1.00 60.67 124 HIS A O 1
ATOM 673 N N . ILE A 1 125 ? -27.723 13.766 16.138 1.00 61.61 125 ILE A N 1
ATOM 674 C CA . ILE A 1 125 ? -26.564 13.370 15.342 1.00 62.96 125 ILE A CA 1
ATOM 675 C C . ILE A 1 125 ? -26.177 11.933 15.678 1.00 62.44 125 ILE A C 1
ATOM 676 O O . ILE A 1 125 ? -25.930 11.123 14.786 1.00 64.72 125 ILE A O 1
ATOM 681 N N . GLU A 1 126 ? -26.140 11.619 16.970 1.00 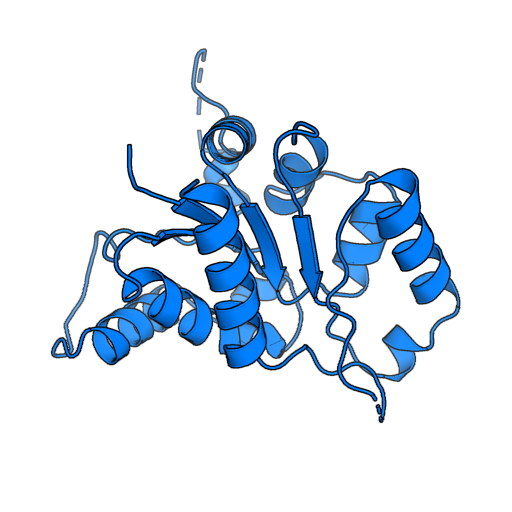64.85 126 GLU A N 1
ATOM 682 C CA . GLU A 1 126 ? -25.831 10.265 17.422 1.00 68.19 126 GLU A CA 1
ATOM 683 C C . GLU A 1 126 ? -26.832 9.248 16.876 1.00 65.56 126 GLU A C 1
ATOM 684 O O . GLU A 1 126 ? -26.460 8.136 16.499 1.00 62.84 126 GLU A O 1
ATOM 690 N N . LEU A 1 127 ? -28.103 9.638 16.835 1.00 64.91 127 LEU A N 1
ATOM 691 C CA . LEU A 1 127 ? -29.160 8.757 16.352 1.00 65.42 127 LEU A CA 1
ATOM 692 C C . LEU A 1 127 ? -29.065 8.544 14.843 1.00 69.40 127 LEU A C 1
ATOM 693 O O . LEU A 1 127 ? -29.347 7.453 14.345 1.00 68.11 127 LEU A O 1
ATOM 698 N N . ARG A 1 128 ? -28.666 9.588 14.120 1.00 72.17 128 ARG A N 1
ATOM 699 C CA . ARG A 1 128 ? -28.484 9.490 12.675 1.00 73.38 128 ARG A CA 1
ATOM 700 C C . ARG A 1 128 ? -27.377 8.505 12.316 1.00 73.33 128 ARG A C 1
ATOM 701 O O . ARG A 1 128 ? -27.514 7.714 11.382 1.00 75.92 128 ARG A O 1
ATOM 709 N N . ARG A 1 129 ? -26.275 8.573 13.057 1.00 71.40 129 ARG A N 1
ATOM 710 C CA . ARG A 1 129 ? -25.141 7.679 12.844 1.00 74.85 129 ARG A CA 1
ATOM 711 C C . ARG A 1 129 ? -25.529 6.232 13.119 1.00 74.19 129 ARG A C 1
ATOM 712 O O . ARG A 1 129 ? -25.205 5.326 12.349 1.00 75.37 129 ARG A O 1
ATOM 720 N N . TRP A 1 130 ? -26.236 6.043 14.228 1.00 72.69 130 TRP A N 1
ATOM 721 C CA . TRP A 1 130 ? -26.671 4.737 14.705 1.00 72.04 130 TRP A CA 1
ATOM 722 C C . TRP A 1 130 ? -27.618 4.030 13.735 1.00 76.13 130 TRP A C 1
ATOM 723 O O . TRP A 1 130 ? -27.436 2.851 13.421 1.00 77.54 130 TRP A O 1
ATOM 734 N N . ALA A 1 131 ? -28.625 4.763 13.265 1.00 75.43 131 ALA A N 1
ATOM 735 C CA . ALA A 1 131 ? -29.726 4.192 12.487 1.00 73.01 131 ALA A CA 1
ATOM 736 C C . ALA A 1 131 ? -29.311 3.589 11.143 1.00 76.61 131 ALA A C 1
ATOM 737 O O . ALA A 1 131 ? -28.571 4.201 10.370 1.00 77.82 131 ALA A O 1
ATOM 739 N N . ASP A 1 132 ? -29.802 2.382 10.877 1.00 75.47 132 ASP A N 1
ATOM 740 C CA . ASP A 1 132 ? -29.697 1.770 9.556 1.00 73.10 132 ASP A CA 1
ATOM 741 C C . ASP A 1 132 ? -30.988 2.022 8.793 1.00 69.50 132 ASP A C 1
ATOM 742 O O . ASP A 1 132 ? -31.027 1.967 7.565 1.00 69.08 132 ASP A O 1
ATOM 747 N N . LEU A 1 133 ? -32.047 2.296 9.547 1.00 65.91 133 LEU A N 1
ATOM 748 C CA . LEU A 1 133 ? -33.365 2.545 8.985 1.00 66.41 133 LEU A CA 1
ATOM 749 C C . LEU A 1 133 ? -34.147 3.464 9.913 1.00 63.89 133 LEU A C 1
ATOM 750 O O . LEU A 1 133 ? -34.053 3.351 11.135 1.00 62.72 133 LEU A O 1
ATOM 755 N N . VAL A 1 134 ? -34.901 4.389 9.332 1.00 63.87 134 VAL A N 1
ATOM 756 C CA . VAL A 1 134 ? -35.790 5.240 10.111 1.00 64.44 134 VAL A CA 1
ATOM 757 C C . VAL A 1 134 ? -37.232 4.973 9.705 1.00 64.91 134 VAL A C 1
ATOM 758 O O . VAL A 1 134 ? -37.581 5.073 8.529 1.00 63.30 134 VAL A O 1
ATOM 762 N N . VAL A 1 135 ? -38.062 4.619 10.680 1.00 66.47 135 VAL A N 1
ATOM 763 C CA . VAL A 1 135 ? -39.471 4.340 10.421 1.00 64.08 135 VAL A CA 1
ATOM 764 C C . VAL A 1 135 ? -40.365 5.315 11.183 1.00 62.97 135 VAL A C 1
ATOM 765 O O . VAL A 1 135 ? -40.320 5.389 12.410 1.00 60.13 135 VAL A O 1
ATOM 769 N N . ILE A 1 136 ? -41.174 6.067 10.446 1.00 63.08 136 ILE A N 1
ATOM 770 C CA . ILE A 1 136 ? -42.112 6.993 11.059 1.00 60.16 136 ILE A CA 1
ATOM 771 C C . ILE A 1 136 ? -43.491 6.351 11.137 1.00 61.92 136 ILE A C 1
ATOM 772 O O . ILE A 1 136 ? -44.237 6.338 10.160 1.00 65.14 136 ILE A O 1
ATOM 777 N N . ALA A 1 137 ? -43.818 5.812 12.306 1.00 62.33 137 ALA A N 1
ATOM 778 C CA . ALA A 1 137 ? -45.059 5.070 12.489 1.00 58.50 137 ALA A CA 1
ATOM 779 C C . ALA A 1 137 ? -45.610 5.276 13.896 1.00 57.97 137 ALA A C 1
ATOM 780 O O . ALA A 1 137 ? -45.071 4.739 14.863 1.00 60.62 137 ALA A O 1
ATOM 782 N N . PRO A 1 138 ? -46.698 6.046 14.015 1.00 56.12 138 PRO A N 1
ATOM 783 C CA . PRO A 1 138 ? -47.414 6.672 12.902 1.00 54.72 138 PRO A CA 1
ATOM 784 C C . PRO A 1 138 ? -46.831 8.028 12.511 1.00 57.32 138 PRO A C 1
ATOM 785 O O . PRO A 1 138 ? -46.131 8.654 13.306 1.00 53.40 138 PRO A O 1
ATOM 789 N N . CYS A 1 139 ? -47.124 8.473 11.294 1.00 56.87 139 CYS A N 1
ATOM 790 C CA . CYS A 1 139 ? -46.804 9.833 10.885 1.00 53.73 139 CYS A CA 1
ATOM 791 C C . CYS A 1 139 ? -48.078 10.658 10.806 1.00 55.80 139 CYS A C 1
ATOM 792 O O . CYS A 1 139 ? -48.937 10.404 9.961 1.00 60.55 139 CYS A O 1
ATOM 795 N N . SER A 1 140 ? -48.207 11.639 11.691 1.00 57.85 140 SER A N 1
ATOM 796 C CA . SER A 1 140 ? -49.375 12.512 11.683 1.00 55.43 140 SER A CA 1
ATOM 797 C C . SER A 1 140 ? -49.338 13.439 10.475 1.00 54.55 140 SER A C 1
ATOM 798 O O . SER A 1 140 ? -48.335 13.503 9.767 1.00 53.34 140 SER A O 1
ATOM 801 N N . ALA A 1 141 ? -50.440 14.144 10.235 1.00 55.90 141 ALA A N 1
ATOM 802 C CA . ALA A 1 141 ? -50.487 15.141 9.171 1.00 55.22 141 ALA A CA 1
ATOM 803 C C . ALA A 1 141 ? -49.529 16.286 9.480 1.00 55.80 141 ALA A C 1
ATOM 804 O O . ALA A 1 141 ? -48.887 16.828 8.583 1.00 60.04 141 ALA A O 1
ATOM 806 N N . ASP A 1 142 ? -49.435 16.644 10.757 1.00 55.30 142 ASP A N 1
ATOM 807 C CA . ASP A 1 142 ? -48.549 17.719 11.196 1.00 55.55 142 ASP A CA 1
ATOM 808 C C . ASP A 1 142 ? -47.088 17.385 10.917 1.00 55.82 142 ASP A C 1
ATOM 809 O O . ASP A 1 142 ? -46.347 18.206 10.374 1.00 56.56 142 ASP A O 1
ATOM 814 N N . LEU A 1 143 ? -46.674 16.179 11.291 1.00 53.40 143 LEU A N 1
ATOM 815 C CA . LEU A 1 143 ? -45.287 15.784 11.100 1.00 54.42 143 LEU A CA 1
ATOM 816 C C . LEU A 1 143 ? -44.973 15.691 9.611 1.00 57.65 143 LEU A C 1
ATOM 817 O O . LEU A 1 143 ? -43.894 16.088 9.171 1.00 58.10 143 LEU A O 1
ATOM 822 N N . LEU A 1 144 ? -45.932 15.184 8.838 1.00 56.22 144 LEU A N 1
ATOM 823 C CA . LEU A 1 144 ? -45.799 15.121 7.389 1.00 57.31 144 LEU A CA 1
ATOM 824 C C . LEU A 1 144 ? -45.601 16.517 6.807 1.00 55.88 144 LEU A C 1
ATOM 825 O O . LEU A 1 144 ? -44.727 16.734 5.969 1.00 58.97 144 LEU A O 1
ATOM 830 N N . ALA A 1 145 ? -46.422 17.458 7.259 1.00 57.25 145 ALA A N 1
ATOM 831 C CA . ALA A 1 145 ? -46.320 18.848 6.826 1.00 56.83 145 ALA A CA 1
ATOM 832 C C . ALA A 1 145 ? -44.986 19.467 7.246 1.00 54.17 145 ALA A C 1
ATOM 833 O O . ALA A 1 145 ? -44.359 20.187 6.470 1.00 56.65 145 ALA A O 1
ATOM 835 N N . LYS A 1 146 ? -44.552 19.185 8.472 1.00 51.79 146 LYS A N 1
ATOM 836 C CA . LYS A 1 146 ? -43.277 19.713 8.961 1.00 53.74 146 LYS A CA 1
ATOM 837 C C . LYS A 1 146 ? -42.098 19.160 8.167 1.00 55.91 146 LYS A C 1
ATOM 838 O O . LYS A 1 146 ? -41.168 19.897 7.831 1.00 55.74 146 LYS A O 1
ATOM 844 N N . ILE A 1 147 ? -42.139 17.862 7.878 1.00 56.35 147 ILE A N 1
ATOM 845 C CA . ILE A 1 147 ? -41.095 17.215 7.088 1.00 57.87 147 ILE A CA 1
ATOM 846 C C . ILE A 1 147 ? -41.029 17.819 5.689 1.00 60.99 147 ILE A C 1
ATOM 847 O O . ILE A 1 147 ? -39.950 18.171 5.203 1.00 62.87 147 ILE A O 1
ATOM 852 N N . ALA A 1 148 ? -42.190 17.942 5.052 1.00 63.50 148 ALA A N 1
ATOM 853 C CA . ALA A 1 148 ? -42.280 18.517 3.715 1.00 65.51 148 ALA A CA 1
ATOM 854 C C . ALA A 1 148 ? -41.840 19.974 3.724 1.00 68.79 148 ALA A C 1
ATOM 855 O O . ALA A 1 148 ? -41.308 20.475 2.736 1.00 73.96 148 ALA A O 1
ATOM 857 N N . GLY A 1 149 ? -42.060 20.649 4.847 1.00 66.18 149 GLY A N 1
ATOM 858 C CA . GLY A 1 149 ? -41.685 22.044 4.981 1.00 64.96 149 GLY A CA 1
ATOM 859 C C . GLY A 1 149 ? -40.237 22.259 5.383 1.00 66.47 149 GLY A C 1
ATOM 860 O O . GLY A 1 149 ? -39.725 23.372 5.292 1.00 70.57 149 GLY A O 1
ATOM 861 N N . GLY A 1 150 ? -39.572 21.197 5.831 1.00 65.81 150 GLY A N 1
ATOM 862 C CA . GLY A 1 150 ? -38.173 21.287 6.214 1.00 64.21 150 GLY A CA 1
ATOM 863 C C . GLY A 1 150 ? -37.981 21.847 7.609 1.00 63.11 150 GLY A C 1
ATOM 864 O O . GLY A 1 150 ? -36.863 22.160 8.019 1.00 63.11 150 GLY A O 1
ATOM 865 N N . ILE A 1 151 ? -39.082 21.972 8.341 1.00 59.31 151 ILE A N 1
ATOM 866 C CA . ILE A 1 151 ? -39.048 22.456 9.712 1.00 61.86 151 ILE A CA 1
ATOM 867 C C . ILE A 1 151 ? -38.451 21.404 10.638 1.00 61.77 151 ILE A C 1
ATOM 868 O O . ILE A 1 151 ? -38.812 20.232 10.561 1.00 61.76 151 ILE A O 1
ATOM 873 N N . CYS A 1 152 ? -37.533 21.819 11.508 1.00 59.78 152 CYS A N 1
ATOM 874 C CA . CYS A 1 152 ? -36.857 20.866 12.381 1.00 58.99 152 CYS A CA 1
ATOM 875 C C . CYS A 1 152 ? -36.634 21.375 13.802 1.00 61.42 152 CYS A C 1
ATOM 876 O O . CYS A 1 152 ? -35.511 21.352 14.302 1.00 66.92 152 CYS A O 1
ATOM 879 N N . ASP A 1 153 ? -37.710 21.798 14.465 1.00 60.28 153 ASP A N 1
ATOM 880 C CA . ASP A 1 153 ? -37.610 22.313 15.830 1.00 59.32 153 ASP A CA 1
ATOM 881 C C . ASP A 1 153 ? -37.978 21.265 16.880 1.00 56.05 153 ASP A C 1
ATOM 882 O O . ASP A 1 153 ? -38.507 21.591 17.942 1.00 58.08 153 ASP A O 1
ATOM 887 N N . SER A 1 154 ? -37.689 20.005 16.580 1.00 56.29 154 SER A N 1
ATOM 888 C CA . SER A 1 154 ? -37.873 18.928 17.547 1.00 54.31 154 SER A CA 1
ATOM 889 C C . SER A 1 154 ? -36.829 17.851 17.297 1.00 51.40 154 SER A C 1
ATOM 890 O O . SER A 1 154 ? -36.150 17.875 16.273 1.00 49.87 154 SER A O 1
ATOM 893 N N . LEU A 1 155 ? -36.695 16.913 18.231 1.00 53.60 155 LEU A N 1
ATOM 894 C CA . LEU A 1 155 ? -35.737 15.825 18.070 1.00 53.31 155 LEU A CA 1
ATOM 895 C C . LEU A 1 155 ? -36.029 15.028 16.805 1.00 52.89 155 LEU A C 1
ATOM 896 O O . LEU A 1 155 ? -35.125 14.737 16.017 1.00 52.03 155 LEU A O 1
ATOM 901 N N . ALA A 1 156 ? -37.300 14.696 16.609 1.00 51.25 156 ALA A N 1
ATOM 902 C CA . ALA A 1 156 ? -37.720 13.864 15.487 1.00 51.20 156 ALA A CA 1
ATOM 903 C C . ALA A 1 156 ? -37.375 14.493 14.140 1.00 55.16 156 ALA A C 1
ATOM 904 O O . ALA A 1 156 ? -36.862 13.825 13.241 1.00 59.32 156 ALA A O 1
ATOM 906 N N . THR A 1 157 ? -37.655 15.784 14.003 1.00 53.78 157 THR A N 1
ATOM 907 C CA . THR A 1 157 ? -37.472 16.461 12.726 1.00 54.24 157 THR A CA 1
ATOM 908 C C . THR A 1 157 ? -36.019 16.877 12.499 1.00 58.47 157 THR A C 1
ATOM 909 O O . THR A 1 157 ? -35.569 16.968 11.356 1.00 59.79 157 THR A O 1
ATOM 913 N N . SER A 1 158 ? -35.289 17.136 13.582 1.00 57.78 158 SER A N 1
ATOM 914 C CA . SER A 1 158 ? -33.856 17.389 13.475 1.00 61.10 158 SER A CA 1
ATOM 915 C C . SER A 1 158 ? -33.135 16.131 12.999 1.00 62.32 158 SER A C 1
ATOM 916 O O . SER A 1 158 ? -32.209 16.202 12.187 1.00 63.64 158 SER A O 1
ATOM 919 N N . LEU A 1 159 ? -33.570 14.980 13.504 1.00 60.73 159 LEU A N 1
ATOM 920 C CA . LEU A 1 159 ? -33.000 13.699 13.097 1.00 60.02 159 LEU A CA 1
ATOM 921 C C . LEU A 1 159 ? -33.211 13.445 11.607 1.00 61.14 159 LEU A C 1
ATOM 922 O O . LEU A 1 159 ? -32.268 13.112 10.887 1.00 62.39 159 LEU A O 1
ATOM 927 N N . LEU A 1 160 ? -34.450 13.604 11.152 1.00 59.87 160 LEU A N 1
ATOM 928 C CA . LEU A 1 160 ? -34.781 13.394 9.744 1.00 61.30 160 LEU A CA 1
ATOM 929 C C . LEU A 1 160 ? -34.033 14.366 8.835 1.00 61.87 160 LEU A C 1
ATOM 930 O O . LEU A 1 160 ? -33.543 13.981 7.775 1.00 62.61 160 LEU A O 1
ATOM 935 N N . ARG A 1 161 ? -33.939 15.622 9.264 1.00 63.50 161 ARG A N 1
ATOM 936 C CA . ARG A 1 161 ? -33.262 16.654 8.484 1.00 65.07 161 ARG A CA 1
ATOM 937 C C . ARG A 1 161 ? -31.763 16.387 8.388 1.00 62.67 161 ARG A C 1
ATOM 938 O O . ARG A 1 161 ? -31.125 16.752 7.404 1.00 65.33 161 ARG A O 1
ATOM 946 N N . ALA A 1 162 ? -31.209 15.742 9.410 1.00 63.35 162 ALA A N 1
ATOM 947 C CA . ALA A 1 162 ? -29.768 15.520 9.487 1.00 65.88 162 ALA A CA 1
ATOM 948 C C . ALA A 1 162 ? -29.324 14.224 8.817 1.00 69.23 162 ALA A C 1
ATOM 949 O O . ALA A 1 162 ? -28.128 13.997 8.654 1.00 71.84 162 ALA A O 1
ATOM 951 N N . LEU A 1 163 ? -30.277 13.381 8.431 1.00 69.83 163 LEU A N 1
ATOM 952 C CA . LEU A 1 163 ? -29.950 12.084 7.836 1.00 77.13 163 LEU A CA 1
ATOM 953 C C . LEU A 1 163 ? -29.077 12.194 6.590 1.00 85.81 163 LEU A C 1
ATOM 954 O O . LEU A 1 163 ? -29.103 13.201 5.885 1.00 87.82 163 LEU A O 1
ATOM 959 N N . GLY A 1 164 ? -28.299 11.148 6.335 1.00 93.22 164 GLY A N 1
ATOM 960 C CA . GLY A 1 164 ? -27.594 11.011 5.075 1.00 100.39 164 GLY A CA 1
ATOM 961 C C . GLY A 1 164 ? -28.411 10.119 4.161 1.00 103.56 164 GLY A C 1
ATOM 962 O O . GLY A 1 164 ? -29.238 9.340 4.639 1.00 102.68 164 GLY A O 1
ATOM 963 N N . PRO A 1 165 ? -28.184 10.215 2.839 1.00 106.84 165 PRO A N 1
ATOM 964 C CA . PRO A 1 165 ? -28.944 9.416 1.869 1.00 106.81 165 PRO A CA 1
ATOM 965 C C . PRO A 1 165 ? -28.662 7.923 2.024 1.00 106.59 165 PRO A C 1
ATOM 966 O O . PRO A 1 165 ? -29.337 7.091 1.415 1.00 106.78 165 PRO A O 1
ATOM 970 N N . SER A 1 166 ? -27.659 7.607 2.840 1.00 106.01 166 SER A N 1
ATOM 971 C CA . SER A 1 166 ? -27.342 6.240 3.226 1.00 106.44 166 SER A CA 1
ATOM 972 C C . SER A 1 166 ? -28.551 5.574 3.864 1.00 103.59 166 SER A C 1
ATOM 973 O O . SER A 1 166 ? -28.883 4.430 3.554 1.00 105.72 166 SER A O 1
ATOM 976 N N . THR A 1 167 ? -29.201 6.312 4.759 1.00 97.75 167 THR A N 1
ATOM 977 C CA . THR A 1 167 ? -30.292 5.778 5.562 1.00 91.41 167 THR A CA 1
ATOM 978 C C . THR A 1 167 ? -31.665 5.930 4.903 1.00 86.54 167 THR A C 1
ATOM 979 O O . THR A 1 167 ? -32.113 7.043 4.630 1.00 87.58 167 THR A O 1
ATOM 983 N N . PRO A 1 168 ? -32.338 4.799 4.644 1.00 82.73 168 PRO A N 1
ATOM 984 C CA . PRO A 1 168 ? -33.709 4.804 4.121 1.00 80.18 168 PRO A CA 1
ATOM 985 C C . PRO A 1 168 ? -34.741 5.242 5.166 1.00 76.61 168 PRO A C 1
ATOM 986 O O . PRO A 1 168 ? -34.518 5.096 6.368 1.00 73.25 168 PRO A O 1
ATOM 990 N N . VAL A 1 169 ? -35.862 5.780 4.698 1.00 75.55 169 VAL A N 1
ATOM 991 C CA . VAL A 1 169 ? -36.923 6.240 5.583 1.00 71.54 169 VAL A CA 1
ATOM 992 C C . VAL A 1 169 ? -38.269 5.682 5.151 1.00 70.46 169 VAL A C 1
ATOM 993 O O . VAL A 1 169 ? -38.642 5.783 3.983 1.00 73.93 169 VAL A O 1
ATOM 997 N N . ILE A 1 170 ? -38.993 5.092 6.096 1.00 67.64 170 ILE A N 1
ATOM 998 C CA . ILE A 1 170 ? -40.342 4.617 5.832 1.00 68.03 170 ILE A CA 1
ATOM 999 C C . ILE A 1 170 ? -41.358 5.459 6.591 1.00 67.49 170 ILE A C 1
ATOM 1000 O O . ILE A 1 170 ? -41.320 5.539 7.816 1.00 66.49 170 ILE A O 1
ATOM 1005 N N . VAL A 1 171 ? -42.268 6.083 5.851 1.00 68.19 171 VAL A N 1
ATOM 1006 C CA . VAL A 1 171 ? -43.297 6.921 6.448 1.00 68.41 171 VAL A CA 1
ATOM 1007 C C . VAL A 1 171 ? -44.662 6.238 6.394 1.00 64.14 171 VAL A C 1
ATOM 1008 O O . VAL A 1 171 ? -45.119 5.828 5.332 1.00 65.03 171 VAL A O 1
ATOM 1012 N N . CYS A 1 172 ? -45.305 6.115 7.549 1.00 62.23 172 CYS A N 1
ATOM 1013 C CA . CYS A 1 172 ? -46.618 5.493 7.626 1.00 60.70 172 CYS A CA 1
ATOM 1014 C C . CYS A 1 172 ? -47.658 6.500 8.081 1.00 60.03 172 CYS A C 1
ATOM 1015 O O . CYS A 1 172 ? -47.908 6.641 9.276 1.00 61.51 172 CYS A O 1
ATOM 1018 N N . PRO A 1 173 ? -48.267 7.211 7.120 1.00 61.48 173 PRO A N 1
ATOM 1019 C CA . PRO A 1 173 ? -49.284 8.212 7.454 1.00 61.34 173 PRO A CA 1
ATOM 1020 C C . PRO A 1 173 ? -50.440 7.580 8.219 1.00 63.55 173 PRO A C 1
ATOM 1021 O O . PRO A 1 173 ? -50.839 6.453 7.924 1.00 65.01 173 PRO A O 1
ATOM 1025 N N . ALA A 1 174 ? -50.948 8.299 9.212 1.00 60.63 174 ALA A N 1
ATOM 1026 C CA . ALA A 1 174 ? -52.038 7.807 10.041 1.00 62.18 174 ALA A CA 1
ATOM 1027 C C . ALA A 1 174 ? -52.831 8.986 10.568 1.00 63.22 174 ALA A C 1
ATOM 1028 O O . ALA A 1 174 ? -52.368 9.715 11.446 1.00 59.73 174 ALA A O 1
ATOM 1030 N N . MET A 1 175 ? -54.027 9.176 10.026 1.00 65.23 175 MET A N 1
ATOM 1031 C CA . MET A 1 175 ? -54.801 10.360 10.350 1.00 65.43 175 MET A CA 1
ATO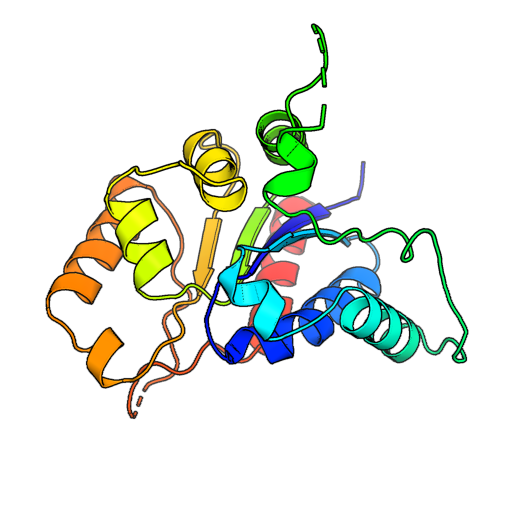M 1032 C C . MET A 1 175 ? -56.278 10.172 10.052 1.00 69.30 175 MET A C 1
ATOM 1033 O O . MET A 1 175 ? -56.673 9.217 9.379 1.00 70.48 175 MET A O 1
ATOM 1038 N N . ASN A 1 176 ? -57.090 11.083 10.580 1.00 70.39 176 ASN A N 1
ATOM 1039 C CA . ASN A 1 176 ? -58.503 11.128 10.252 1.00 70.13 176 ASN A CA 1
ATOM 1040 C C . ASN A 1 176 ? -58.642 11.224 8.742 1.00 68.48 176 ASN A C 1
ATOM 1041 O O . ASN A 1 176 ? -57.837 11.887 8.085 1.00 65.30 176 ASN A O 1
ATOM 1046 N N . THR A 1 177 ? -59.645 10.549 8.192 1.00 69.14 177 THR A N 1
ATOM 1047 C CA . THR A 1 177 ? -59.754 10.421 6.748 1.00 71.15 177 THR A CA 1
ATOM 1048 C C . THR A 1 177 ? -59.891 11.775 6.059 1.00 70.96 177 THR A C 1
ATOM 1049 O O . THR A 1 177 ? -59.408 11.959 4.945 1.00 74.09 177 THR A O 1
ATOM 1053 N N . TYR A 1 178 ? -60.523 12.731 6.727 1.00 70.13 178 TYR A N 1
ATOM 1054 C CA . TYR A 1 178 ? -60.680 14.054 6.141 1.00 71.34 178 TYR A CA 1
ATOM 1055 C C . TYR A 1 178 ? -59.376 14.845 6.193 1.00 69.19 178 TYR A C 1
ATOM 1056 O O . TYR A 1 178 ? -59.183 15.783 5.421 1.00 68.64 178 TYR A O 1
ATOM 1065 N N . MET A 1 179 ? -58.476 14.465 7.095 1.00 67.08 179 MET A N 1
ATOM 1066 C CA . MET A 1 179 ? -57.142 15.052 7.093 1.00 69.64 179 MET A CA 1
ATOM 1067 C C . MET A 1 179 ? -56.336 14.479 5.935 1.00 67.08 179 MET A C 1
ATOM 1068 O O . MET A 1 179 ? -55.594 15.200 5.271 1.00 60.91 179 MET A O 1
ATOM 1073 N N . TYR A 1 180 ? -56.493 13.181 5.688 1.00 68.70 180 TYR A N 1
ATOM 1074 C CA . TYR A 1 180 ? -55.771 12.534 4.598 1.00 71.71 180 TYR A CA 1
ATOM 1075 C C . TYR A 1 180 ? -56.277 12.991 3.234 1.00 75.43 180 TYR A C 1
ATOM 1076 O O . TYR A 1 180 ? -55.503 13.085 2.284 1.00 77.31 180 TYR A O 1
ATOM 1085 N N . GLN A 1 181 ? -57.575 13.274 3.141 1.00 76.57 181 GLN A N 1
ATOM 1086 C CA . GLN A 1 181 ? -58.178 13.716 1.885 1.00 82.07 181 GLN A CA 1
ATOM 1087 C C . GLN A 1 181 ? -57.906 15.186 1.585 1.00 80.30 181 GLN A C 1
ATOM 1088 O O . GLN A 1 181 ? -58.146 15.645 0.467 1.00 82.21 181 GLN A O 1
ATOM 1094 N N . HIS A 1 182 ? -57.422 15.916 2.587 1.00 78.52 182 HIS A N 1
ATOM 1095 C CA . HIS A 1 182 ? -57.048 17.321 2.430 1.00 75.41 182 HIS A CA 1
ATOM 1096 C C . HIS A 1 182 ? -56.083 17.490 1.254 1.00 74.14 182 HIS A C 1
ATOM 1097 O O . HIS A 1 182 ? -55.244 16.625 1.001 1.00 73.17 182 HIS A O 1
ATOM 1104 N N . ARG A 1 183 ? -56.213 18.602 0.540 1.00 74.54 183 ARG A N 1
ATOM 1105 C CA . ARG A 1 183 ? -55.446 18.833 -0.678 1.00 77.21 183 ARG A CA 1
ATOM 1106 C C . ARG A 1 183 ? -53.939 18.835 -0.446 1.00 75.53 183 ARG A C 1
ATOM 1107 O O . ARG A 1 183 ? -53.167 18.448 -1.330 1.00 77.48 183 ARG A O 1
ATOM 1115 N N . LEU A 1 184 ? -53.525 19.265 0.742 1.00 72.68 184 LEU A N 1
ATOM 1116 C CA . LEU A 1 184 ? -52.108 19.436 1.037 1.00 72.78 184 LEU A CA 1
ATOM 1117 C C . LEU A 1 184 ? -51.413 18.126 1.384 1.00 73.28 184 LEU A C 1
ATOM 1118 O O . LEU A 1 184 ? -50.185 18.044 1.356 1.00 75.44 184 LEU A O 1
ATOM 1123 N N . THR A 1 185 ? -52.197 17.107 1.717 1.00 71.81 185 THR A N 1
ATOM 1124 C CA . THR A 1 185 ? -51.645 15.803 2.059 1.00 71.60 185 THR A CA 1
ATOM 1125 C C . THR A 1 185 ? -50.891 15.192 0.884 1.00 73.94 185 THR A C 1
ATOM 1126 O O . THR A 1 185 ? -49.749 14.754 1.023 1.00 70.73 185 THR A O 1
ATOM 1130 N N . THR A 1 186 ? -51.538 15.169 -0.275 1.00 79.12 186 THR A N 1
ATOM 1131 C CA . THR A 1 186 ? -50.947 14.576 -1.466 1.00 83.19 186 THR A CA 1
ATOM 1132 C C . THR A 1 186 ? -49.756 15.389 -1.966 1.00 77.02 186 THR A C 1
ATOM 1133 O O . THR A 1 186 ? -48.808 14.836 -2.517 1.00 75.78 186 THR A O 1
ATOM 1137 N N . ARG A 1 187 ? -49.808 16.703 -1.773 1.00 74.93 187 ARG A N 1
ATOM 1138 C CA . ARG A 1 187 ? -48.688 17.566 -2.131 1.00 76.97 187 ARG A CA 1
ATOM 1139 C C . ARG A 1 187 ? -47.482 17.325 -1.214 1.00 74.82 187 ARG A C 1
ATOM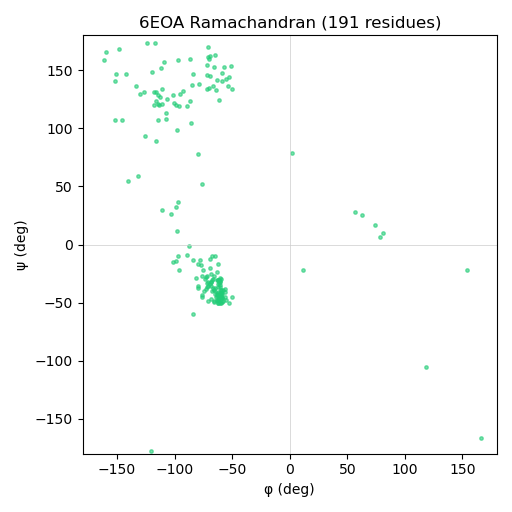 1140 O O . ARG A 1 187 ? -46.335 17.450 -1.644 1.00 77.91 187 ARG A O 1
ATOM 1148 N N . HIS A 1 188 ? -47.742 16.978 0.044 1.00 71.27 188 HIS A N 1
ATOM 1149 C CA . HIS A 1 188 ? -46.666 16.699 0.996 1.00 69.42 188 HIS A CA 1
ATOM 1150 C C . HIS A 1 188 ? -46.110 15.293 0.805 1.00 66.86 188 HIS A C 1
ATOM 1151 O O . HIS A 1 188 ? -44.902 15.074 0.936 1.00 65.50 188 HIS A O 1
ATOM 1158 N N . LEU A 1 189 ? -46.991 14.342 0.505 1.00 65.50 189 LEU A N 1
ATOM 1159 C CA . LEU A 1 189 ? -46.559 12.990 0.176 1.00 69.20 189 LEU A CA 1
ATOM 1160 C C . LEU A 1 189 ? -45.675 13.031 -1.061 1.00 70.20 189 LEU A C 1
ATOM 1161 O O . LEU A 1 189 ? -44.710 12.282 -1.166 1.00 70.75 189 LEU A O 1
ATOM 1166 N N . ALA A 1 190 ? -46.011 13.920 -1.990 1.00 72.77 190 ALA A N 1
ATOM 1167 C CA . ALA A 1 190 ? -45.238 14.089 -3.216 1.00 78.47 190 ALA A CA 1
ATOM 1168 C C . ALA A 1 190 ? -43.838 14.619 -2.920 1.00 81.89 190 ALA A C 1
ATOM 1169 O O . ALA A 1 190 ? -42.848 14.077 -3.410 1.00 83.79 190 ALA A O 1
ATOM 1171 N N . VAL A 1 191 ? -43.766 15.682 -2.122 1.00 80.37 191 VAL A N 1
ATOM 1172 C CA . VAL A 1 191 ? -42.489 16.251 -1.702 1.00 79.12 191 VAL A CA 1
ATOM 1173 C C . VAL A 1 191 ? -41.654 15.215 -0.952 1.00 78.04 191 VAL A C 1
ATOM 1174 O O . VAL A 1 191 ? -40.481 15.003 -1.248 1.00 78.55 191 VAL A O 1
ATOM 1178 N N . VAL A 1 192 ? -42.278 14.559 0.015 1.00 76.28 192 VAL A N 1
ATOM 1179 C CA . VAL A 1 192 ? -41.609 13.552 0.825 1.00 73.34 192 VAL A CA 1
ATOM 1180 C C . VAL A 1 192 ? -41.085 12.376 -0.021 1.00 76.01 192 VAL A C 1
ATOM 1181 O O . VAL A 1 192 ? -40.008 11.831 0.247 1.00 72.90 192 VAL A O 1
ATOM 1185 N N . GLN A 1 193 ? -41.824 12.018 -1.067 1.00 78.47 193 GLN A N 1
ATOM 1186 C CA . GLN A 1 193 ? -41.482 10.858 -1.893 1.00 83.10 193 GLN A CA 1
ATOM 1187 C C . GLN A 1 193 ? -40.454 11.159 -2.980 1.00 83.18 193 GLN A C 1
ATOM 1188 O O . GLN A 1 193 ? -39.389 10.554 -3.031 1.00 77.83 193 GLN A O 1
ATOM 1194 N N . GLU A 1 194 ? -40.799 12.086 -3.863 1.00 88.22 194 GLU A N 1
ATOM 1195 C CA . GLU A 1 194 ? -39.954 12.419 -5.002 1.00 94.48 194 GLU A CA 1
ATOM 1196 C C . GLU A 1 194 ? -38.696 13.174 -4.591 1.00 93.83 194 GLU A C 1
ATOM 1197 O O . GLU A 1 194 ? -37.590 12.826 -5.020 1.00 96.60 194 GLU A O 1
ATOM 1203 N N . ASP A 1 195 ? -38.865 14.206 -3.769 1.00 87.94 195 ASP A N 1
ATOM 1204 C CA . ASP A 1 195 ? -37.749 15.063 -3.391 1.00 86.55 195 ASP A CA 1
ATOM 1205 C C . ASP A 1 195 ? -36.828 14.411 -2.358 1.00 82.56 195 ASP A C 1
ATOM 1206 O O . ASP A 1 195 ? -35.608 14.487 -2.475 1.00 86.77 195 ASP A O 1
ATOM 1211 N N . LEU A 1 196 ? 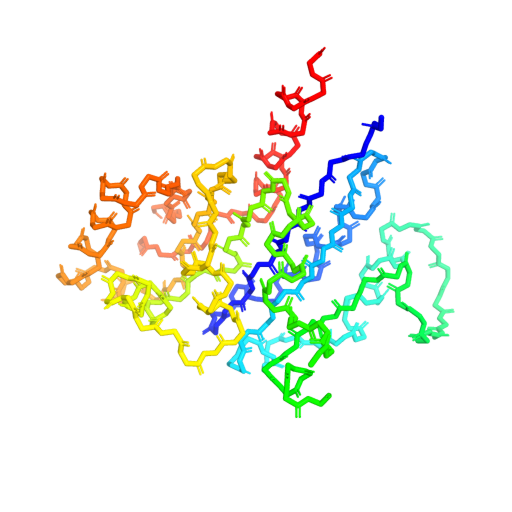-37.412 13.775 -1.348 1.00 77.51 196 LEU A N 1
ATOM 1212 C CA . LEU A 1 196 ? -36.628 13.271 -0.224 1.00 71.87 196 LEU A CA 1
ATOM 1213 C C . LEU A 1 196 ? -36.314 11.780 -0.332 1.00 72.82 196 LEU A C 1
ATOM 1214 O O . LEU A 1 196 ? -35.455 11.270 0.386 1.00 71.55 196 LEU A O 1
ATOM 1219 N N . GLY A 1 197 ? -37.011 11.082 -1.222 1.00 70.85 197 GLY A N 1
ATOM 1220 C CA . GLY A 1 197 ? -36.764 9.667 -1.428 1.00 71.57 197 GLY A CA 1
ATOM 1221 C C . GLY A 1 197 ? -37.291 8.791 -0.308 1.00 70.14 197 GLY A C 1
ATOM 1222 O O . GLY A 1 197 ? -36.891 7.637 -0.180 1.00 68.51 197 GLY A O 1
ATOM 1223 N N . TYR A 1 198 ? -38.187 9.334 0.510 1.00 69.58 198 TYR A N 1
ATOM 1224 C CA . TYR A 1 198 ? -38.796 8.544 1.576 1.00 72.26 198 TYR A CA 1
ATOM 1225 C C . TYR A 1 198 ? -39.770 7.524 0.987 1.00 73.08 198 TYR A C 1
ATOM 1226 O O . TYR A 1 198 ? -40.428 7.790 -0.019 1.00 71.73 198 TYR A O 1
ATOM 1235 N N . LEU A 1 199 ? -39.861 6.360 1.620 1.00 75.22 199 LEU A N 1
ATOM 1236 C CA . LEU A 1 199 ? -40.830 5.348 1.218 1.00 77.29 199 LEU A CA 1
ATOM 1237 C C . LEU A 1 199 ? -42.116 5.507 2.014 1.00 77.74 199 LEU A C 1
ATOM 1238 O O . LEU A 1 199 ? -42.084 5.647 3.237 1.00 77.63 199 LEU A O 1
ATOM 1243 N N . VAL A 1 200 ? -43.248 5.487 1.321 1.00 77.86 200 VAL A N 1
ATOM 1244 C CA . VAL A 1 200 ? -44.528 5.675 1.987 1.00 78.69 200 VAL A CA 1
ATOM 1245 C C . VAL A 1 200 ? -45.315 4.381 2.053 1.00 82.92 200 VAL A C 1
ATOM 1246 O O . VAL A 1 200 ? -45.815 3.894 1.041 1.00 87.05 200 VAL A O 1
ATOM 1250 N N . SER A 1 201 ? -45.412 3.815 3.250 1.00 83.73 201 SER A N 1
ATOM 1251 C CA . SER A 1 201 ? -46.373 2.748 3.487 1.00 86.68 201 SER A CA 1
ATOM 1252 C C . SER A 1 201 ? -47.727 3.408 3.693 1.00 89.42 201 SER A C 1
ATOM 1253 O O . SER A 1 201 ? -48.188 3.563 4.827 1.00 88.25 201 SER A O 1
ATOM 1256 N N . GLY A 1 202 ? -48.336 3.823 2.581 1.00 90.82 202 GLY A N 1
ATOM 1257 C CA . GLY A 1 202 ? -49.569 4.591 2.590 1.00 85.78 202 GLY A CA 1
ATOM 1258 C C . GLY A 1 202 ? -50.625 3.941 3.452 1.00 82.10 202 GLY A C 1
ATOM 1259 O O . GLY A 1 202 ? -50.599 2.723 3.648 1.00 81.10 202 GLY A O 1
ATOM 1260 N N . PRO A 1 203 ? -51.558 4.747 3.976 1.00 77.85 203 PRO A N 1
ATOM 1261 C CA . PRO A 1 203 ? -52.555 4.243 4.924 1.00 77.78 203 PRO A CA 1
ATOM 1262 C C . PRO A 1 203 ? -53.482 3.218 4.285 1.00 79.77 203 PRO A C 1
ATOM 1263 O O . PRO A 1 203 ? -53.540 3.124 3.057 1.00 79.54 203 PRO A O 1
ATOM 1267 N N . GLN A 1 204 ? -54.186 2.453 5.113 1.00 81.60 204 GLN A N 1
ATOM 1268 C CA . GLN A 1 204 ? -55.189 1.524 4.614 1.00 87.78 204 GLN A CA 1
ATOM 1269 C C . GLN A 1 204 ? -56.303 2.305 3.926 1.00 93.61 204 GLN A C 1
ATOM 1270 O O . GLN A 1 204 ? -56.688 3.383 4.383 1.00 93.38 204 GLN A O 1
ATOM 1276 N N . GLY A 1 205 ? -56.809 1.765 2.822 1.00 100.34 205 GLY A N 1
ATOM 1277 C CA . GLY A 1 205 ? -57.860 2.417 2.062 1.00 104.47 205 GLY A CA 1
ATOM 1278 C C . GLY A 1 205 ? -59.253 2.084 2.566 1.00 107.62 205 GLY A C 1
ATOM 1279 O O . GLY A 1 205 ? -59.477 1.960 3.771 1.00 107.55 205 GLY A O 1
ATOM 1280 N N . GLY A 1 215 ? -63.068 5.165 4.177 1.00 88.79 215 GLY A N 1
ATOM 1281 C CA . GLY A 1 215 ? -62.291 6.038 5.035 1.00 86.18 215 GLY A CA 1
ATOM 1282 C C . GLY A 1 215 ? -60.806 5.721 5.036 1.00 84.63 215 GLY A C 1
ATOM 1283 O O . GLY A 1 215 ? -60.304 5.086 5.967 1.00 85.61 215 GLY A O 1
ATOM 1284 N N . PRO A 1 216 ? -60.091 6.156 3.987 1.00 81.47 216 PRO A N 1
ATOM 1285 C CA . PRO A 1 216 ? -58.633 6.002 3.945 1.00 77.91 216 PRO A CA 1
ATOM 1286 C C . PRO A 1 216 ? -57.947 6.912 4.957 1.00 75.04 216 PRO A C 1
ATOM 1287 O O . PRO A 1 216 ? -58.300 8.086 5.054 1.00 77.60 216 PRO A O 1
ATOM 1291 N N . GLY A 1 217 ? -56.985 6.376 5.701 1.00 72.48 217 GLY A N 1
ATOM 1292 C CA . GLY A 1 217 ? -56.261 7.166 6.679 1.00 68.50 217 GLY A CA 1
ATOM 1293 C C . GLY A 1 217 ? -55.687 6.349 7.821 1.00 69.14 217 GLY A C 1
ATOM 1294 O O . GLY A 1 217 ? -54.751 6.786 8.495 1.00 69.51 217 GLY A O 1
ATOM 1295 N N . LYS A 1 218 ? -56.252 5.167 8.046 1.00 69.97 218 LYS A N 1
ATOM 1296 C CA . LYS A 1 218 ? -55.775 4.279 9.099 1.00 72.72 218 LYS A CA 1
ATOM 1297 C C . LYS A 1 218 ? -54.373 3.786 8.773 1.00 71.20 218 LYS A C 1
ATOM 1298 O O . LYS A 1 218 ? -54.086 3.422 7.634 1.00 72.50 218 LYS A O 1
ATOM 1304 N N . MET A 1 219 ? -53.500 3.787 9.775 1.00 66.61 219 MET A N 1
ATOM 1305 C CA . MET A 1 219 ? -52.121 3.360 9.588 1.00 65.67 219 MET A CA 1
ATOM 1306 C C . MET A 1 219 ? -52.043 1.923 9.091 1.00 66.45 219 MET A C 1
ATOM 1307 O O . MET A 1 219 ? -52.906 1.098 9.404 1.00 66.12 219 MET A O 1
ATOM 1312 N N . THR A 1 220 ? -51.019 1.641 8.294 1.00 65.80 220 THR A N 1
ATOM 1313 C CA . THR A 1 220 ? -50.675 0.271 7.952 1.00 69.57 220 THR A CA 1
ATOM 1314 C C . THR A 1 220 ? -50.604 -0.527 9.244 1.00 67.83 220 THR A C 1
ATOM 1315 O O . THR A 1 220 ? -50.027 -0.056 10.227 1.00 63.22 220 THR A O 1
ATOM 1319 N N . ASP A 1 221 ? -51.213 -1.710 9.258 1.00 67.55 221 ASP A N 1
ATOM 1320 C CA . ASP A 1 221 ? -51.249 -2.521 10.470 1.00 70.56 221 ASP A CA 1
ATOM 1321 C C . ASP A 1 221 ? -49.837 -2.729 11.013 1.00 67.94 221 ASP A C 1
ATOM 1322 O O . ASP A 1 221 ? -48.906 -2.981 10.250 1.00 68.03 221 ASP A O 1
ATOM 1327 N N . TRP A 1 222 ? -49.682 -2.599 12.327 1.00 64.07 222 TRP A N 1
ATOM 1328 C CA . TRP A 1 222 ? -48.358 -2.594 12.937 1.00 66.17 222 TRP A CA 1
ATOM 1329 C C . TRP A 1 222 ? -47.589 -3.887 12.666 1.00 68.66 222 TRP A C 1
ATOM 1330 O O . TRP A 1 222 ? -46.360 -3.879 12.582 1.00 67.39 222 TRP A O 1
ATOM 1341 N N . ARG A 1 223 ? -48.308 -4.993 12.514 1.00 71.75 223 ARG A N 1
ATOM 1342 C CA . ARG A 1 223 ? -47.666 -6.262 12.185 1.00 78.14 223 ARG A CA 1
ATOM 1343 C C . ARG A 1 223 ? -47.096 -6.210 10.773 1.00 77.52 223 ARG A C 1
ATOM 1344 O O . ARG A 1 223 ? -46.043 -6.782 10.493 1.00 77.11 223 ARG A O 1
ATOM 1352 N N . ASP A 1 224 ? -47.796 -5.515 9.883 1.00 77.12 224 ASP A N 1
ATOM 1353 C CA . ASP A 1 224 ? -47.301 -5.329 8.529 1.00 77.23 224 ASP A CA 1
ATOM 1354 C C . ASP A 1 224 ? -46.063 -4.444 8.552 1.00 74.24 224 ASP A C 1
ATOM 1355 O O . ASP A 1 224 ? -45.099 -4.705 7.836 1.00 74.30 224 ASP A O 1
ATOM 1360 N N . ILE A 1 225 ? -46.089 -3.412 9.392 1.00 71.56 225 ILE A N 1
ATOM 1361 C CA . ILE A 1 225 ? -44.932 -2.539 9.584 1.00 71.70 225 ILE A CA 1
ATOM 1362 C C . ILE A 1 225 ? -43.693 -3.327 9.982 1.00 68.32 225 ILE A C 1
ATOM 1363 O O . ILE A 1 225 ? -42.614 -3.130 9.423 1.00 66.41 225 ILE A O 1
ATOM 1368 N N . VAL A 1 226 ? -43.859 -4.215 10.958 1.00 70.01 226 VAL A N 1
ATOM 1369 C CA . VAL A 1 226 ? -42.749 -5.005 11.477 1.00 73.54 226 VAL A CA 1
ATOM 1370 C C . VAL A 1 226 ? -42.152 -5.895 10.390 1.00 74.03 226 VAL A C 1
ATOM 1371 O O . VAL A 1 226 ? -40.931 -5.989 10.262 1.00 74.43 226 VAL A O 1
ATOM 1375 N N . SER A 1 227 ? -43.011 -6.531 9.599 1.00 75.82 227 SER A N 1
ATOM 1376 C CA . SER A 1 227 ? -42.539 -7.433 8.554 1.00 79.92 227 SER A CA 1
ATOM 1377 C C . SER A 1 227 ? -41.925 -6.647 7.395 1.00 77.30 227 SER A C 1
ATOM 1378 O O . SER A 1 227 ? -41.051 -7.156 6.692 1.00 76.47 227 SER A O 1
ATOM 1381 N N . LEU A 1 228 ? -42.382 -5.414 7.190 1.00 73.14 228 LEU A N 1
ATOM 1382 C CA . LEU A 1 228 ? -41.719 -4.528 6.239 1.00 74.90 228 LEU A CA 1
ATOM 1383 C C . LEU A 1 228 ? -40.304 -4.264 6.731 1.00 72.23 228 LEU A C 1
ATOM 1384 O O . LEU A 1 228 ? -39.346 -4.316 5.960 1.00 74.43 228 LEU A O 1
ATOM 1389 N N . ILE A 1 229 ? -40.189 -3.995 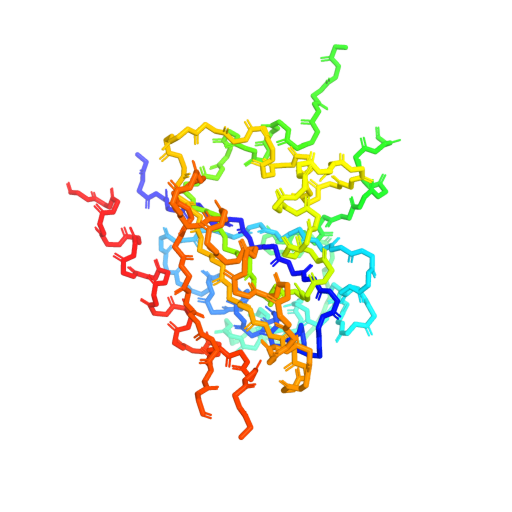8.029 1.00 65.91 229 ILE A N 1
ATOM 1390 C CA . ILE A 1 229 ? -38.902 -3.743 8.668 1.00 66.84 229 ILE A CA 1
ATOM 1391 C C . ILE A 1 229 ? -37.966 -4.950 8.558 1.00 70.68 229 ILE A C 1
ATOM 1392 O O . ILE A 1 229 ? -36.787 -4.803 8.230 1.00 70.96 229 ILE A O 1
ATOM 1397 N N . GLU A 1 230 ? -38.496 -6.140 8.818 1.00 74.95 230 GLU A N 1
ATOM 1398 C CA . GLU A 1 230 ? -37.700 -7.363 8.733 1.00 81.10 230 GLU A CA 1
ATOM 1399 C C . GLU A 1 230 ? -37.251 -7.639 7.300 1.00 81.58 230 GLU A C 1
ATOM 1400 O O . GLU A 1 230 ? -36.216 -8.267 7.076 1.00 81.85 230 GLU A O 1
ATOM 1406 N N . GLY A 1 231 ? -38.030 -7.156 6.335 1.00 82.67 231 GLY A N 1
ATOM 1407 C CA . GLY A 1 231 ? -37.668 -7.262 4.933 1.00 84.06 231 GLY A CA 1
ATOM 1408 C C . GLY A 1 231 ? -36.457 -6.411 4.597 1.00 86.06 231 GLY A C 1
ATOM 1409 O O . GLY A 1 231 ? -35.672 -6.749 3.708 1.00 87.68 231 GLY A O 1
ATOM 1410 N N . PHE A 1 232 ? -36.306 -5.300 5.313 1.00 85.14 232 PHE A N 1
ATOM 1411 C CA . PHE A 1 232 ? -35.147 -4.429 5.148 1.00 85.89 232 PHE A CA 1
ATOM 1412 C C . PHE A 1 232 ? -33.937 -4.989 5.879 1.00 85.58 232 PHE A C 1
ATOM 1413 O O . PHE A 1 232 ? -32.803 -4.847 5.419 1.00 89.24 232 PHE A O 1
ATOM 1421 N N . ALA A 1 233 ? -34.185 -5.613 7.027 1.00 82.63 233 ALA A N 1
ATOM 1422 C CA . ALA A 1 233 ? -33.130 -6.284 7.775 1.00 83.87 233 ALA A CA 1
ATOM 1423 C C . ALA A 1 233 ? -32.506 -7.372 6.913 1.00 85.27 233 ALA A C 1
ATOM 1424 O O . ALA A 1 233 ? -31.288 -7.529 6.888 1.00 86.09 233 ALA A O 1
ATOM 1426 N N . THR A 1 234 ? -33.355 -8.107 6.198 1.00 86.59 234 THR A N 1
ATOM 1427 C CA . THR A 1 234 ? -32.910 -9.149 5.279 1.00 92.43 234 THR A CA 1
ATOM 1428 C C . THR A 1 234 ? -32.015 -8.577 4.181 1.00 95.86 234 THR A C 1
ATOM 1429 O O . THR A 1 234 ? -30.924 -9.090 3.932 1.00 98.97 234 THR A O 1
ATOM 1433 N N . MET A 1 235 ? -32.489 -7.517 3.530 1.00 98.05 235 MET A N 1
ATOM 1434 C CA . MET A 1 235 ? -31.707 -6.791 2.531 1.00 103.27 235 MET A CA 1
ATOM 1435 C C . MET A 1 235 ? -30.327 -6.420 3.053 1.00 104.68 235 MET A C 1
ATOM 1436 O O . MET A 1 235 ? -29.320 -6.588 2.368 1.00 106.82 235 MET A O 1
ATOM 1441 N N . HIS A 1 236 ? -30.304 -5.913 4.281 1.00 105.04 236 HIS A N 1
ATOM 1442 C CA . HIS A 1 236 ? -29.100 -5.368 4.891 1.00 107.40 236 HIS A CA 1
ATOM 1443 C C . HIS A 1 236 ? -28.066 -6.434 5.246 1.00 110.67 236 HIS A C 1
ATOM 1444 O O . HIS A 1 236 ? -26.862 -6.178 5.197 1.00 110.08 236 HIS A O 1
ATOM 1451 N N . GLN A 1 237 ? -28.539 -7.626 5.599 1.00 113.83 237 GLN A N 1
ATOM 1452 C CA . GLN A 1 237 ? -27.657 -8.704 6.044 1.00 118.97 237 GLN A CA 1
ATOM 1453 C C . GLN A 1 237 ? -26.674 -9.138 4.955 1.00 124.36 237 GLN A C 1
ATOM 1454 O O . GLN A 1 237 ? -25.558 -9.563 5.261 1.00 127.55 237 GLN A O 1
ATOM 1460 N N . ASP A 1 238 ? -27.094 -9.024 3.696 1.00 125.06 238 ASP A N 1
ATOM 1461 C CA . ASP A 1 238 ? -26.217 -9.246 2.543 1.00 127.35 238 ASP A CA 1
ATOM 1462 C C . ASP A 1 238 ? -25.441 -10.559 2.613 1.00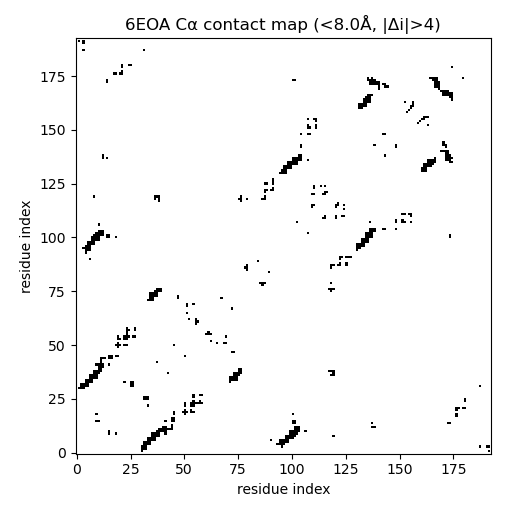 131.65 238 ASP A C 1
ATOM 1463 O O . ASP A 1 238 ? -24.214 -10.571 2.498 1.00 134.62 238 ASP A O 1
#

Secondary structure (DSSP, 8-state):
---EEEEEEE-SSGGGGGHHHHHHHHHHSTTEEEEEEE-TGGGGT--HHHHHHHHHHHTTPPS---SSGGG--EE-HHHHT--PPPHHHHHHHH-SEEEEEEE-HHHHHHHHHT---SHHHHHHHH--TTS-EEEEE---HHHHSSHHHHHHHHIIIIIT--EE-PPB--TTBPPPHHHHHHHHHHHHHHHH-

Organism: Cryptococcus neoformans (strain H99 / ATCC 208821 / CBS 10515 / FGSC 9487) (NCBI:txid235443)

Radius of gyration: 15.88 Å; Cα contacts (8 Å, |Δi|>4): 362; chains: 1; bounding box: 44×36×42 Å

CATH classification: 3.40.50.1950

Solvent-accessible surface area: 10006 Å² total; per-residue (Å²): 142,58,62,7,56,0,0,0,0,0,1,27,9,110,17,0,99,90,1,9,52,1,0,1,12,0,34,115,8,126,70,8,66,3,32,0,0,1,20,148,48,0,57,169,68,12,57,42,56,62,0,0,68,19,0,11,86,33,61,137,76,115,117,37,154,36,55,146,33,79,50,6,108,20,59,30,34,124,43,33,221,126,131,144,103,96,26,36,32,64,8,72,161,69,5,40,0,0,0,0,0,0,0,16,26,82,7,2,38,63,14,23,57,23,91,50,116,23,0,1,4,22,0,9,160,29,31,24,146,104,18,47,4,6,0,0,0,4,25,96,33,170,112,45,102,97,202,76,7,84,148,35,17,36,45,0,89,143,106,79,54,23,94,36,19,36,20,76,92,86,46,1,149,11,19,46,43,142,72,0,15,67,76,0,62,40,43,5,92,135,81,112,164

Nearest PDB structures (foldseek):
  6eoa-assembly1_A  TM=1.005E+00  e=2.195E-39  Cryptococcus neoformans
  1mvl-assembly1_A  TM=9.183E-01  e=3.936E-16  Arabidopsis thaliana
  1mvn-assembly1_A  TM=8.775E-01  e=3.936E-16  Arabidopsis thaliana
  1qzu-assembly1_A  TM=9.321E-01  e=1.267E-14  Homo sapiens
  7cfu-assembly1_H  TM=8.627E-01  e=1.045E-12  Streptomyces sparsogenes DSM 40356

B-factor: mean 73.33, std 15.34, range [46.42, 135.08]